Protein AF-X1SSQ9-F1 (afdb_monomer)

Radius of gyration: 21.14 Å; Cα contacts (8 Å, |Δi|>4): 489; chains: 1; bounding box: 49×41×73 Å

Secondary structure (DSSP, 8-state):
-GGGT--EEEEE---TT--HHHHHHHHHHTT-EEPTT--SSS-EEEEEEEEEEEEEE-HHHHSPTTGGG-HHHHHHHHHHHHHHHHHHHHHSTTEEEEEEEHHHHHHHHHHHHHHHTT--SS--SS----SSEEEE-SSTTTTPPPTTSEE----EEEEE-TTSS-EEEEEPTTSPPHHHHHHHHHTT---EEEEEEEESS-HHHHHHHHHHHHTT--EEEEEEEEE-HHHHHHHHHTT--EEEEEE-TT--EEEEGGGGSTTT---EEPPPP-----

Foldseek 3Di:
DLVVQDFKDKDWDPDPPDPVVVVVLVCVLQQWDFDPPADPVITMTMATANAEEEEEACLLVLDDPPQSVDPVSVVVSVVVSSVVSNVVCVVVHRHGYHYDYLVVLLVLLLVVVCVLQVHDQDADVVQAAGQEAEEEAACRCPVHDRHRHHYAYQAWFWEAEQVNPDTAIWHDPPDDTSLVSLVVVCVVVGAYEYEYAEFAPCRPVVVCLVSCVVSVHRHPAYEYAEYELNRVVVCVVSVHHYYYPYYRHNHNYYYYPQQPDPPRHHGHYDDDPPPPPD

Sequence (278 aa):
CMDKDYNYTIFRNVLKNYPLASLNENLELMGFYRLPFSNKDNPVFVVDMSKPCIINLDTESIIKEPFCQNLNIKKSVIASRKRLLKSFTTFYPGNIVLPFNINLINQAIVKKICKTNDVSTKPLIPRTLGRSMCVPFGKILHKMAVPNTITKSLHTEKIFASDMKSFNIGAFSNYMSLENQVKMVNSFDMPVILIDDYLHKGYRIKTLEPLFKKYDIKIKKIIVGALSGSGKEIATILNRDADCAHFIPNLRLWFNESELYPFVGGDALMRKKRTQEI

pLDDT: mean 92.04, std 8.74, range [44.09, 98.62]

Structure (mmCIF, N/CA/C/O backbone):
data_AF-X1SSQ9-F1
#
_entry.id   AF-X1SSQ9-F1
#
loop_
_atom_site.group_PDB
_atom_site.id
_atom_site.type_symbol
_atom_site.label_atom_id
_atom_site.label_alt_id
_atom_site.label_comp_id
_atom_site.label_asym_id
_atom_site.label_entity_id
_atom_site.label_seq_id
_atom_site.pdbx_PDB_ins_code
_atom_site.Cartn_x
_atom_site.Cartn_y
_atom_site.Cartn_z
_atom_site.occupancy
_atom_site.B_iso_or_equiv
_atom_site.auth_seq_id
_atom_site.auth_comp_id
_atom_site.auth_asym_id
_atom_site.auth_atom_id
_atom_site.pdbx_PDB_model_num
ATOM 1 N N . CYS A 1 1 ? -3.590 -7.947 -15.798 1.00 53.81 1 CYS A N 1
ATOM 2 C CA . CYS A 1 1 ? -2.501 -8.896 -16.121 1.00 53.81 1 CYS A CA 1
ATOM 3 C C . CYS A 1 1 ? -2.118 -9.721 -14.903 1.00 53.81 1 CYS A C 1
ATOM 5 O O . CYS A 1 1 ? -2.178 -10.933 -15.008 1.00 53.81 1 CYS A O 1
ATOM 7 N N . MET A 1 2 ? -1.812 -9.099 -13.758 1.00 61.00 2 MET A N 1
ATOM 8 C CA . MET A 1 2 ? -1.505 -9.848 -12.528 1.00 61.00 2 MET A CA 1
ATOM 9 C C . MET A 1 2 ? -2.697 -10.626 -11.958 1.00 61.00 2 MET A C 1
ATOM 11 O O . MET A 1 2 ? -2.507 -11.740 -11.503 1.00 61.00 2 MET A O 1
ATOM 15 N N . ASP A 1 3 ? -3.925 -10.114 -12.094 1.00 61.53 3 ASP A N 1
ATOM 16 C CA . ASP A 1 3 ? -5.137 -10.857 -11.694 1.00 61.53 3 ASP A CA 1
ATOM 17 C C . ASP A 1 3 ? -5.448 -12.078 -12.581 1.00 61.53 3 ASP A C 1
ATOM 19 O O . ASP A 1 3 ? -6.387 -12.814 -12.302 1.00 61.53 3 ASP A O 1
ATOM 23 N N . LYS A 1 4 ? -4.719 -12.255 -13.694 1.00 70.56 4 LYS A N 1
ATOM 24 C CA . LYS A 1 4 ? -4.908 -13.353 -14.657 1.00 70.56 4 LYS A CA 1
ATOM 25 C C . LYS A 1 4 ? -3.805 -14.419 -14.562 1.00 70.56 4 LYS A C 1
ATOM 27 O O . LYS A 1 4 ? -3.667 -15.207 -15.489 1.00 70.56 4 LYS A O 1
ATOM 32 N N . ASP A 1 5 ? -2.988 -14.383 -13.505 1.00 71.25 5 ASP A N 1
ATOM 33 C CA . ASP A 1 5 ? -1.878 -15.318 -13.254 1.00 71.25 5 ASP A CA 1
ATOM 34 C C . ASP A 1 5 ? -0.870 -15.444 -14.412 1.00 71.25 5 ASP A C 1
ATOM 36 O O . ASP A 1 5 ? -0.264 -16.489 -14.654 1.00 71.25 5 ASP A O 1
ATOM 40 N N . TYR A 1 6 ? -0.655 -14.351 -15.150 1.00 82.69 6 TYR A N 1
ATOM 41 C CA . TYR A 1 6 ? 0.386 -14.312 -16.171 1.00 82.69 6 TYR A CA 1
ATOM 42 C C . TYR A 1 6 ? 1.770 -14.246 -15.527 1.00 82.69 6 TYR A C 1
ATOM 44 O O . TYR A 1 6 ? 2.071 -13.319 -14.778 1.00 82.69 6 TYR A O 1
ATOM 52 N N . ASN A 1 7 ? 2.633 -15.196 -15.886 1.00 88.00 7 ASN A N 1
ATOM 53 C CA . ASN A 1 7 ? 3.984 -15.303 -15.333 1.00 88.00 7 ASN A CA 1
ATOM 54 C C . ASN A 1 7 ? 5.032 -14.491 -16.096 1.00 88.00 7 ASN A C 1
ATOM 56 O O . ASN A 1 7 ? 6.077 -14.191 -15.539 1.00 88.00 7 ASN A O 1
ATOM 60 N N . TYR A 1 8 ? 4.770 -14.113 -17.346 1.00 91.81 8 TYR A N 1
ATOM 61 C CA . TYR A 1 8 ? 5.715 -13.360 -18.171 1.00 91.81 8 TYR A CA 1
ATOM 62 C C . TYR A 1 8 ? 4.988 -12.307 -19.002 1.00 91.81 8 TYR A C 1
ATOM 64 O O . TYR A 1 8 ? 3.844 -12.508 -19.409 1.00 91.81 8 TYR A O 1
ATOM 72 N N . THR A 1 9 ? 5.662 -11.188 -19.266 1.00 93.19 9 THR A N 1
ATOM 73 C CA . THR A 1 9 ? 5.211 -10.183 -20.236 1.00 93.19 9 THR A CA 1
ATOM 74 C C . THR A 1 9 ? 6.294 -9.934 -21.265 1.00 93.19 9 THR A C 1
ATOM 76 O O . THR A 1 9 ? 7.465 -9.786 -20.921 1.00 93.19 9 THR A O 1
ATOM 79 N N . ILE A 1 10 ? 5.867 -9.832 -22.521 1.00 93.25 10 ILE A N 1
ATOM 80 C CA . ILE A 1 10 ? 6.680 -9.376 -23.642 1.00 93.25 10 ILE A CA 1
ATOM 81 C C . ILE A 1 10 ? 6.137 -8.016 -24.074 1.00 93.25 10 ILE A C 1
ATOM 83 O O . ILE A 1 10 ? 4.934 -7.857 -24.278 1.00 93.25 10 ILE A O 1
ATOM 87 N N . PHE A 1 11 ? 7.020 -7.035 -24.215 1.00 94.00 11 PHE A N 1
ATOM 88 C CA . PHE A 1 11 ? 6.687 -5.696 -24.672 1.00 94.00 11 PHE A CA 1
ATOM 89 C C . PHE A 1 11 ? 7.490 -5.346 -25.925 1.00 94.00 11 PHE A C 1
ATOM 91 O O . PHE A 1 11 ? 8.706 -5.522 -25.977 1.00 94.00 11 PHE A O 1
ATOM 98 N N . ARG A 1 12 ? 6.804 -4.801 -26.929 1.00 91.38 12 ARG A N 1
ATOM 99 C CA . ARG A 1 12 ? 7.413 -4.212 -28.120 1.00 91.38 12 ARG A CA 1
ATOM 100 C C . ARG A 1 12 ? 6.673 -2.929 -28.455 1.00 91.38 12 ARG A C 1
ATOM 102 O O . ARG A 1 12 ? 5.446 -2.937 -28.538 1.00 91.38 12 ARG A O 1
ATOM 109 N N . ASN A 1 13 ? 7.407 -1.843 -28.683 1.00 90.19 13 ASN A N 1
ATOM 110 C CA . ASN A 1 13 ? 6.775 -0.604 -29.103 1.00 90.19 13 ASN A CA 1
ATOM 111 C C . ASN A 1 13 ? 6.309 -0.705 -30.567 1.00 90.19 13 ASN A C 1
ATOM 113 O O . ASN A 1 13 ? 7.085 -1.045 -31.464 1.00 90.19 13 ASN A O 1
ATOM 117 N N . VAL A 1 14 ? 5.039 -0.376 -30.797 1.00 89.38 14 VAL A N 1
ATOM 118 C CA . VAL A 1 14 ? 4.410 -0.301 -32.129 1.00 89.38 14 VAL A CA 1
ATOM 119 C C . VAL A 1 14 ? 4.045 1.135 -32.520 1.00 89.38 14 VAL A C 1
ATOM 121 O O . VAL A 1 14 ? 3.611 1.379 -33.644 1.00 89.38 14 VAL A O 1
ATOM 124 N N . LEU A 1 15 ? 4.223 2.096 -31.607 1.00 86.50 15 LEU A N 1
ATOM 125 C CA . LEU A 1 15 ? 3.900 3.500 -31.831 1.00 86.50 15 LEU A CA 1
ATOM 126 C C . LEU A 1 15 ? 5.009 4.188 -32.633 1.00 86.50 15 LEU A C 1
ATOM 128 O O . LEU A 1 15 ? 6.185 4.141 -32.259 1.00 86.50 15 LEU A O 1
ATOM 132 N N . LYS A 1 16 ? 4.617 4.872 -33.713 1.00 80.44 16 LYS A N 1
ATOM 133 C CA . LYS A 1 16 ? 5.501 5.742 -34.501 1.00 80.44 16 LYS A CA 1
ATOM 134 C C . LYS A 1 16 ? 5.773 7.039 -33.725 1.00 80.44 16 LYS A C 1
ATOM 136 O O . LYS A 1 16 ? 4.867 7.564 -33.087 1.00 80.44 16 LYS A O 1
ATOM 141 N N . ASN A 1 17 ? 7.000 7.562 -33.802 1.00 78.56 17 ASN A N 1
ATOM 142 C CA . ASN A 1 17 ? 7.424 8.831 -33.180 1.00 78.56 17 ASN A CA 1
ATOM 143 C C . ASN A 1 17 ? 7.267 8.905 -31.644 1.00 78.56 17 ASN A C 1
ATOM 145 O O . ASN A 1 17 ? 7.027 9.976 -31.091 1.00 78.56 17 ASN A O 1
ATOM 149 N N . TYR A 1 18 ? 7.410 7.780 -30.937 1.00 80.44 18 TYR A N 1
ATOM 150 C CA . TYR A 1 18 ? 7.393 7.750 -29.470 1.00 80.44 18 TYR A CA 1
ATOM 151 C C . TYR A 1 18 ? 8.806 7.957 -28.888 1.00 80.44 18 TYR A C 1
ATOM 153 O O . TYR A 1 18 ? 9.764 7.434 -29.462 1.00 80.44 18 TYR A O 1
ATOM 161 N N . PRO A 1 19 ? 8.983 8.663 -27.751 1.00 81.00 19 PRO A N 1
ATOM 162 C CA . PRO A 1 19 ? 10.296 8.870 -27.135 1.00 81.00 19 PRO A CA 1
ATOM 163 C C . PRO A 1 19 ? 10.859 7.567 -26.538 1.00 81.00 19 PRO A C 1
ATOM 165 O O . PRO A 1 19 ? 10.710 7.277 -25.349 1.00 81.00 19 PRO A O 1
ATOM 168 N N . LEU A 1 20 ? 11.543 6.785 -27.375 1.00 83.69 20 LEU A N 1
ATOM 169 C CA . LEU A 1 20 ? 12.071 5.460 -27.036 1.00 83.69 20 LEU A CA 1
ATOM 170 C C . LEU A 1 20 ? 13.071 5.478 -25.873 1.00 83.69 20 LEU A C 1
ATOM 172 O O . LEU A 1 20 ? 13.086 4.544 -25.082 1.00 83.69 20 LEU A O 1
ATOM 176 N N . ALA A 1 21 ? 13.876 6.534 -25.722 1.00 86.25 21 ALA A N 1
ATOM 177 C CA . ALA A 1 21 ? 14.870 6.608 -24.648 1.00 86.25 21 ALA A CA 1
ATOM 178 C C . ALA A 1 21 ? 14.223 6.583 -23.249 1.00 86.25 21 ALA A C 1
ATOM 180 O O . ALA A 1 21 ? 14.595 5.767 -22.409 1.00 86.25 21 ALA A O 1
ATOM 181 N N . SER A 1 22 ? 13.208 7.427 -23.031 1.00 88.62 22 SER A N 1
ATOM 182 C CA . SER A 1 22 ? 12.433 7.474 -21.781 1.00 88.62 22 SER A CA 1
ATOM 183 C C . SER A 1 22 ? 11.671 6.169 -21.542 1.00 88.62 22 SER A C 1
ATOM 185 O O . SER A 1 22 ? 11.634 5.656 -20.425 1.00 88.62 22 SER A O 1
ATOM 187 N N . LEU A 1 23 ? 11.082 5.598 -22.596 1.00 91.75 23 LEU A N 1
ATOM 188 C CA . LEU A 1 23 ? 10.367 4.328 -22.505 1.00 91.75 23 LEU A CA 1
ATOM 189 C C . LEU A 1 23 ? 11.286 3.194 -22.050 1.00 91.75 23 LEU A C 1
ATOM 191 O O . LEU A 1 23 ? 10.969 2.490 -21.096 1.00 91.75 23 LEU A O 1
ATOM 195 N N . ASN A 1 24 ? 12.428 3.051 -22.721 1.00 92.19 24 ASN A N 1
ATOM 196 C CA . ASN A 1 24 ? 13.404 2.005 -22.450 1.00 92.19 24 ASN A CA 1
ATOM 197 C C . ASN A 1 24 ? 13.957 2.135 -21.029 1.00 92.19 24 ASN A C 1
ATOM 199 O O . ASN A 1 24 ? 14.023 1.138 -20.317 1.00 92.19 24 ASN A O 1
ATOM 203 N N . GLU A 1 25 ? 14.285 3.357 -20.593 1.00 93.94 25 GLU A N 1
ATOM 204 C CA . GLU A 1 25 ? 14.722 3.611 -19.217 1.00 93.94 25 GLU A CA 1
ATOM 205 C C . GLU A 1 25 ? 13.653 3.162 -18.209 1.00 93.94 25 GLU A C 1
ATOM 207 O O . GLU A 1 25 ? 13.963 2.432 -17.273 1.00 93.94 25 GLU A O 1
ATOM 212 N N . ASN A 1 26 ? 12.386 3.542 -18.406 1.00 94.56 26 ASN A N 1
ATOM 213 C CA . ASN A 1 26 ? 11.309 3.164 -17.488 1.00 94.56 26 ASN A CA 1
ATOM 214 C C . ASN A 1 26 ? 11.069 1.649 -17.453 1.00 94.56 26 ASN A C 1
ATOM 216 O O . ASN A 1 26 ? 10.895 1.092 -16.372 1.00 94.56 26 ASN A O 1
ATOM 220 N N . LEU A 1 27 ? 11.096 0.977 -18.606 1.00 95.69 27 LEU A N 1
ATOM 221 C CA . LEU A 1 27 ? 10.980 -0.482 -18.681 1.00 95.69 27 LEU A CA 1
ATOM 222 C C . LEU A 1 27 ? 12.118 -1.160 -17.912 1.00 95.69 27 LEU A C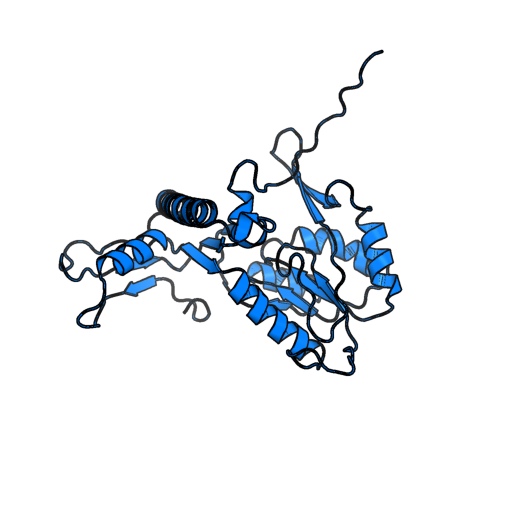 1
ATOM 224 O O . LEU A 1 27 ? 11.868 -2.038 -17.087 1.00 95.69 27 LEU A O 1
ATOM 228 N N . GLU A 1 28 ? 13.355 -0.709 -18.114 1.00 95.56 28 GLU A N 1
ATOM 229 C CA . GLU A 1 28 ? 14.515 -1.227 -17.388 1.00 95.56 28 GLU A CA 1
ATOM 230 C C . GLU A 1 28 ? 14.410 -0.976 -15.879 1.00 95.56 28 GLU A C 1
ATOM 232 O O . GLU A 1 28 ? 14.726 -1.870 -15.099 1.00 95.56 28 GLU A O 1
ATOM 237 N N . LEU A 1 29 ? 13.916 0.193 -15.450 1.00 96.75 29 LEU A N 1
ATOM 238 C CA . LEU A 1 29 ? 13.654 0.507 -14.036 1.00 96.75 29 LEU A CA 1
ATOM 239 C C . LEU A 1 29 ? 12.505 -0.319 -13.431 1.00 96.75 29 LEU A C 1
ATOM 241 O O . LEU A 1 29 ? 12.439 -0.468 -12.212 1.00 96.75 29 LEU A O 1
ATOM 245 N N . MET A 1 30 ? 11.620 -0.868 -14.264 1.00 96.44 30 MET A N 1
ATOM 246 C CA . MET A 1 30 ? 10.565 -1.807 -13.871 1.00 96.44 30 MET A CA 1
ATOM 247 C C . MET A 1 30 ? 11.016 -3.274 -13.944 1.00 96.44 30 MET A C 1
ATOM 249 O O . MET A 1 30 ? 10.211 -4.172 -13.714 1.00 96.44 30 MET A O 1
ATOM 253 N N . GLY A 1 31 ? 12.290 -3.540 -14.245 1.00 96.19 31 GLY A N 1
ATOM 254 C CA . GLY A 1 31 ? 12.865 -4.888 -14.259 1.00 96.19 31 GLY A CA 1
ATOM 255 C C . GLY A 1 31 ? 12.758 -5.616 -15.595 1.00 96.19 31 GLY A C 1
ATOM 256 O O . GLY A 1 31 ? 13.183 -6.769 -15.690 1.00 96.19 31 GLY A O 1
ATOM 257 N N . PHE A 1 32 ? 12.245 -4.960 -16.640 1.00 96.62 32 PHE A N 1
ATOM 258 C CA . PHE A 1 32 ? 12.318 -5.517 -17.984 1.00 96.62 32 PHE A CA 1
ATOM 259 C C . PHE A 1 32 ? 13.766 -5.553 -18.462 1.00 96.62 32 PHE A C 1
ATOM 261 O O . 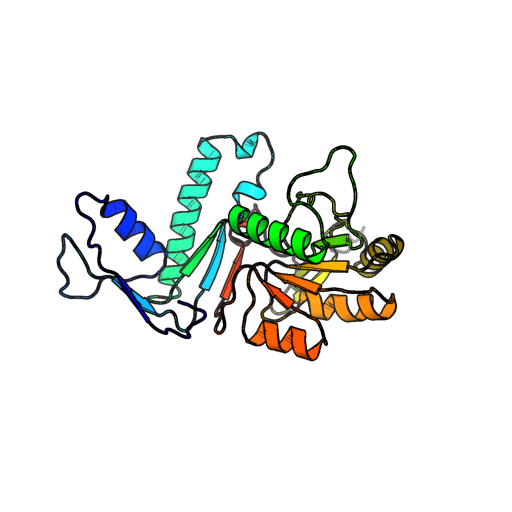PHE A 1 32 ? 14.529 -4.603 -18.285 1.00 96.62 32 PHE A O 1
ATOM 268 N N . TYR A 1 33 ? 14.123 -6.630 -19.148 1.00 94.25 33 TYR A N 1
ATOM 269 C CA . TYR A 1 33 ? 15.397 -6.748 -19.839 1.00 94.25 33 TYR A CA 1
ATOM 270 C C . TYR A 1 33 ? 15.170 -6.864 -21.342 1.00 94.25 33 TYR A C 1
ATOM 272 O O . TYR A 1 33 ? 14.126 -7.327 -21.810 1.00 94.25 33 TYR A O 1
ATOM 280 N N . ARG A 1 34 ? 16.156 -6.407 -22.114 1.00 93.69 34 ARG A N 1
ATOM 281 C CA . ARG A 1 34 ? 16.121 -6.492 -23.574 1.00 93.69 34 ARG A CA 1
ATOM 282 C C . ARG A 1 34 ? 16.377 -7.933 -23.993 1.00 93.69 34 ARG A C 1
ATOM 284 O O . ARG A 1 34 ? 17.353 -8.538 -23.553 1.00 93.69 34 ARG A O 1
ATOM 291 N N . LEU A 1 35 ? 15.526 -8.459 -24.864 1.00 91.75 35 LEU A N 1
ATOM 292 C CA . LEU A 1 35 ? 15.727 -9.773 -25.455 1.00 91.75 35 LEU A CA 1
ATOM 293 C C . LEU A 1 35 ? 17.001 -9.741 -26.323 1.00 91.75 35 LEU A C 1
ATOM 295 O O . LEU A 1 35 ? 17.133 -8.830 -27.158 1.00 91.75 35 LEU A O 1
ATOM 299 N N . PRO A 1 36 ? 17.929 -10.704 -26.159 1.00 85.75 36 PRO A N 1
ATOM 300 C CA . PRO A 1 36 ? 19.077 -10.837 -27.047 1.00 85.75 36 PRO A CA 1
ATOM 301 C C . PRO A 1 36 ? 18.629 -10.928 -28.510 1.00 85.75 36 PRO A C 1
ATOM 303 O O . PRO A 1 36 ? 17.576 -11.487 -28.802 1.00 85.75 36 PRO A O 1
ATOM 306 N N . PHE A 1 37 ? 19.421 -10.377 -29.432 1.00 83.56 37 PHE A N 1
ATOM 307 C CA . PHE A 1 37 ? 19.140 -10.386 -30.880 1.00 83.56 37 PHE A CA 1
ATOM 308 C C . PHE A 1 37 ? 17.883 -9.612 -31.327 1.00 83.56 37 PHE A C 1
ATOM 310 O O . PHE A 1 37 ? 17.446 -9.749 -32.469 1.00 83.56 37 PHE A O 1
ATOM 317 N N . SER A 1 38 ? 17.309 -8.761 -30.469 1.00 83.50 38 SER A N 1
ATOM 318 C CA . SER A 1 38 ? 16.253 -7.828 -30.880 1.00 83.50 38 SER A CA 1
ATOM 319 C C . SER A 1 38 ? 16.809 -6.600 -31.622 1.00 83.50 38 SER A C 1
ATOM 321 O O . SER A 1 38 ? 17.995 -6.274 -31.533 1.00 83.50 38 SER A O 1
ATOM 323 N N . ASN A 1 39 ? 15.949 -5.918 -32.388 1.00 82.56 39 ASN A N 1
ATOM 324 C CA . ASN A 1 39 ? 16.31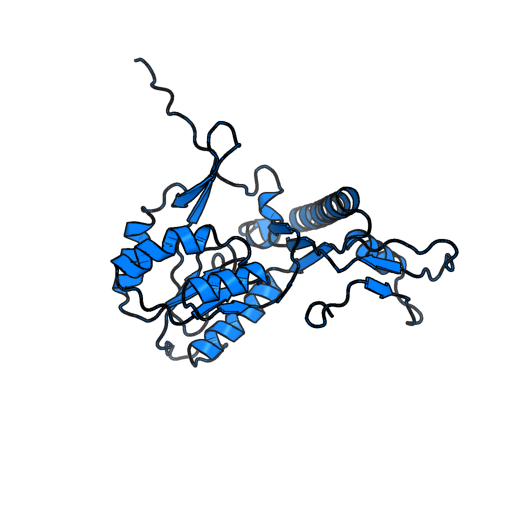4 -4.705 -33.126 1.00 82.56 39 ASN A CA 1
ATOM 325 C C . ASN A 1 39 ? 16.844 -3.627 -32.156 1.00 82.56 39 ASN A C 1
ATOM 327 O O . ASN A 1 39 ? 16.168 -3.293 -31.186 1.00 82.56 39 ASN A O 1
ATOM 331 N N . LYS A 1 40 ? 18.029 -3.062 -32.427 1.00 79.38 40 LYS A N 1
ATOM 332 C CA . LYS A 1 40 ? 18.664 -2.043 -31.570 1.00 79.38 40 LYS A CA 1
ATOM 333 C C . LYS A 1 40 ? 17.819 -0.772 -31.417 1.00 79.38 40 LYS A C 1
ATOM 335 O O . LYS A 1 40 ? 17.770 -0.217 -30.321 1.00 79.38 40 LYS A O 1
ATOM 340 N N . ASP A 1 41 ? 17.132 -0.364 -32.480 1.00 81.38 41 ASP A N 1
ATOM 341 C CA . ASP A 1 41 ? 16.321 0.857 -32.540 1.00 81.38 41 ASP A CA 1
ATOM 342 C C . ASP A 1 41 ? 14.870 0.625 -32.099 1.00 81.38 41 ASP A C 1
ATOM 344 O O . ASP A 1 41 ? 14.146 1.570 -31.808 1.00 81.38 41 ASP A O 1
ATOM 348 N N . ASN A 1 42 ? 14.424 -0.631 -32.018 1.00 86.00 42 ASN A N 1
ATOM 349 C CA . ASN A 1 42 ? 13.120 -0.994 -31.462 1.00 86.00 42 ASN A CA 1
ATOM 350 C C . ASN A 1 42 ? 13.207 -2.348 -30.735 1.00 86.00 42 ASN A C 1
ATOM 352 O O . ASN A 1 42 ? 12.745 -3.367 -31.271 1.00 86.00 42 ASN A O 1
ATOM 356 N N . PRO A 1 43 ? 13.848 -2.379 -29.553 1.00 89.69 43 PRO A N 1
ATOM 357 C CA . PRO A 1 43 ? 14.106 -3.620 -28.843 1.00 89.69 43 PRO A CA 1
ATOM 358 C C . PRO A 1 43 ? 12.818 -4.242 -28.311 1.00 89.69 43 PRO A C 1
ATOM 360 O O . PRO A 1 43 ? 11.830 -3.567 -28.012 1.00 89.69 43 PRO A O 1
ATOM 363 N N . VAL A 1 44 ? 12.854 -5.563 -28.174 1.00 93.62 44 VAL A N 1
ATOM 364 C CA . VAL A 1 44 ? 11.807 -6.326 -27.494 1.00 93.62 44 VAL A CA 1
ATOM 365 C C . VAL A 1 44 ? 12.229 -6.490 -26.043 1.00 93.62 44 VAL A C 1
ATOM 367 O O . VAL A 1 44 ? 13.364 -6.874 -25.765 1.00 93.62 44 VAL A O 1
ATOM 370 N N . PHE A 1 45 ? 11.318 -6.202 -25.126 1.00 95.25 45 PHE A N 1
ATOM 371 C CA . PHE A 1 45 ? 11.535 -6.310 -23.693 1.00 95.25 45 PHE A CA 1
ATOM 372 C C . PHE A 1 45 ? 10.764 -7.489 -23.121 1.00 95.25 45 PHE A C 1
ATOM 374 O O . PHE A 1 45 ? 9.642 -7.765 -23.543 1.00 95.25 45 PHE A O 1
ATOM 381 N N . VAL A 1 46 ? 11.351 -8.159 -22.136 1.00 95.75 46 VAL A N 1
ATOM 382 C CA . VAL A 1 46 ? 10.728 -9.277 -21.423 1.00 95.75 46 VAL A CA 1
ATOM 383 C C . VAL A 1 46 ? 10.891 -9.084 -19.922 1.00 95.75 46 VAL A C 1
ATOM 385 O O . VAL A 1 46 ? 11.879 -8.506 -19.469 1.00 95.75 46 VAL A O 1
ATOM 388 N N . VAL A 1 47 ? 9.914 -9.552 -19.149 1.00 96.25 47 VAL A N 1
ATOM 389 C CA . VAL A 1 47 ? 9.973 -9.563 -17.685 1.00 96.25 47 VAL A CA 1
ATOM 390 C C . VAL A 1 47 ? 9.199 -10.745 -17.106 1.00 96.25 47 VAL A C 1
ATOM 392 O O . VAL A 1 47 ? 8.159 -11.139 -17.639 1.00 96.25 47 VAL A O 1
ATOM 395 N N . ASP A 1 48 ? 9.707 -11.286 -16.004 1.00 94.88 48 ASP A N 1
ATOM 396 C CA . ASP A 1 48 ? 9.047 -12.265 -15.146 1.00 94.88 48 ASP A CA 1
ATOM 397 C C . ASP A 1 48 ? 8.100 -11.549 -14.169 1.00 94.88 48 ASP A C 1
ATOM 399 O O . ASP A 1 48 ? 8.507 -10.699 -13.374 1.00 94.88 48 ASP A O 1
ATOM 403 N N . MET A 1 49 ? 6.818 -11.888 -14.238 1.00 93.19 49 MET A N 1
ATOM 404 C CA . MET A 1 49 ? 5.748 -11.378 -13.381 1.00 93.19 49 MET A CA 1
ATOM 405 C C . MET A 1 49 ? 5.268 -12.390 -12.337 1.00 93.19 49 MET A C 1
ATOM 407 O O . MET A 1 49 ? 4.317 -12.098 -11.617 1.00 93.19 49 MET A O 1
ATOM 411 N N . SER A 1 50 ? 5.898 -13.561 -12.233 1.00 91.69 50 SER A N 1
ATOM 412 C CA . SER A 1 50 ? 5.482 -14.618 -11.303 1.00 91.69 50 SER A CA 1
ATOM 413 C C . SER A 1 50 ? 5.625 -14.200 -9.838 1.00 91.69 50 SER A C 1
ATOM 415 O O . SER A 1 50 ? 4.843 -14.635 -8.994 1.00 91.69 50 SER A O 1
ATOM 417 N N . LYS A 1 51 ? 6.620 -13.357 -9.526 1.00 90.88 51 LYS A N 1
ATOM 418 C CA . LYS A 1 51 ? 6.971 -12.922 -8.164 1.00 90.88 51 LYS A CA 1
ATOM 419 C C . LYS A 1 51 ? 7.271 -11.415 -8.104 1.00 90.88 51 LYS A C 1
ATOM 421 O O . LYS A 1 51 ? 8.421 -11.027 -7.885 1.00 90.88 51 LYS A O 1
ATOM 426 N N . PRO A 1 52 ? 6.259 -10.551 -8.294 1.00 92.88 52 PRO A N 1
ATOM 427 C CA . PRO A 1 52 ? 6.435 -9.103 -8.366 1.00 92.88 52 PRO A CA 1
ATOM 428 C C . PRO A 1 52 ? 6.959 -8.494 -7.063 1.00 92.88 52 PRO A C 1
ATOM 430 O O . PRO A 1 52 ? 6.596 -8.919 -5.960 1.00 92.88 52 PRO A O 1
ATOM 433 N N . CYS A 1 53 ? 7.766 -7.443 -7.204 1.00 94.19 53 CYS A N 1
ATOM 434 C CA . CYS A 1 53 ? 8.128 -6.523 -6.129 1.00 94.19 53 CYS A CA 1
ATOM 435 C C . CYS A 1 53 ? 7.319 -5.229 -6.272 1.00 94.19 53 CYS A C 1
ATOM 437 O O . CYS A 1 53 ? 7.261 -4.661 -7.361 1.00 94.19 53 CYS A O 1
ATOM 439 N N . ILE A 1 54 ? 6.713 -4.741 -5.193 1.00 94.00 54 ILE A N 1
ATOM 440 C CA . ILE A 1 54 ? 6.007 -3.454 -5.178 1.00 94.00 54 ILE A CA 1
ATOM 441 C C . ILE A 1 54 ? 6.862 -2.405 -4.473 1.00 94.00 54 ILE A C 1
ATOM 443 O O . ILE A 1 54 ? 7.422 -2.669 -3.408 1.00 94.00 54 ILE A O 1
ATOM 447 N N . ILE A 1 55 ? 6.860 -1.185 -5.003 1.00 95.25 55 ILE A N 1
ATOM 448 C CA . ILE A 1 55 ? 7.327 -0.008 -4.276 1.00 95.25 55 ILE A CA 1
ATOM 449 C C . ILE A 1 55 ? 6.302 1.123 -4.350 1.00 95.25 55 ILE A C 1
ATOM 451 O O . ILE A 1 55 ? 5.958 1.604 -5.427 1.00 95.25 55 ILE A O 1
ATOM 455 N N . ASN A 1 56 ? 5.824 1.574 -3.195 1.00 94.31 56 ASN A N 1
ATOM 456 C CA . ASN A 1 56 ? 4.989 2.762 -3.092 1.00 94.31 56 ASN A CA 1
ATOM 457 C C . ASN A 1 56 ? 5.880 4.006 -3.101 1.00 94.31 56 ASN A C 1
ATOM 459 O O . ASN A 1 56 ? 6.682 4.214 -2.196 1.00 94.31 56 ASN A O 1
ATOM 463 N N . LEU A 1 57 ? 5.729 4.840 -4.120 1.00 94.81 57 LEU A N 1
ATOM 464 C CA . LEU A 1 57 ? 6.437 6.101 -4.287 1.00 94.81 57 LEU A CA 1
ATOM 465 C C . LEU A 1 57 ? 5.749 7.186 -3.449 1.00 94.81 57 LEU A C 1
ATOM 467 O O . LEU A 1 57 ? 4.845 7.874 -3.931 1.00 94.81 57 LEU A O 1
ATOM 471 N N . ASP A 1 58 ? 6.137 7.291 -2.179 1.00 93.12 58 ASP A N 1
ATOM 472 C CA . ASP A 1 58 ? 5.474 8.111 -1.160 1.00 93.12 58 ASP A CA 1
ATOM 473 C C . ASP A 1 58 ? 6.333 9.262 -0.612 1.00 93.12 58 ASP A C 1
ATOM 475 O O . ASP A 1 58 ? 5.819 10.091 0.140 1.00 93.12 58 ASP A O 1
ATOM 479 N N . THR A 1 59 ? 7.604 9.386 -1.009 1.00 92.50 59 THR A N 1
ATOM 480 C CA . THR A 1 59 ? 8.539 10.361 -0.409 1.00 92.50 59 THR A CA 1
ATOM 481 C C . THR A 1 59 ? 8.031 11.797 -0.491 1.00 92.50 59 THR A C 1
ATOM 483 O O . THR A 1 59 ? 8.107 12.547 0.481 1.00 92.50 59 THR A O 1
ATOM 486 N N . GLU A 1 60 ? 7.447 12.178 -1.628 1.00 89.25 60 GLU A N 1
ATOM 487 C CA . GLU A 1 60 ? 6.902 13.526 -1.834 1.00 89.25 60 GLU A CA 1
ATOM 488 C C . GLU A 1 60 ? 5.761 13.855 -0.861 1.00 89.25 60 GLU A C 1
ATOM 490 O O . GLU A 1 60 ? 5.602 15.014 -0.494 1.00 89.25 60 GLU A O 1
ATOM 495 N N . SER A 1 61 ? 5.005 12.851 -0.399 1.00 86.56 61 SER A N 1
ATOM 496 C CA . SER A 1 61 ? 3.890 13.042 0.542 1.00 86.56 61 SER A CA 1
ATOM 497 C C . SER A 1 61 ? 4.337 13.277 1.991 1.00 86.56 61 SER A C 1
ATOM 499 O O . SER A 1 61 ? 3.560 13.749 2.824 1.00 86.56 61 SER A O 1
ATOM 501 N N . ILE A 1 62 ? 5.594 12.957 2.307 1.00 87.94 62 ILE A N 1
ATOM 502 C CA . ILE A 1 62 ? 6.154 13.080 3.659 1.00 87.94 62 ILE A CA 1
ATOM 503 C C . ILE A 1 62 ? 6.870 14.416 3.841 1.00 87.94 62 ILE A C 1
ATOM 505 O O . ILE A 1 62 ? 6.849 14.985 4.939 1.00 87.94 62 ILE A O 1
ATOM 509 N N . ILE A 1 63 ? 7.471 14.935 2.769 1.00 89.75 63 ILE A N 1
ATOM 510 C CA . ILE A 1 63 ? 8.120 16.244 2.759 1.00 89.75 63 ILE A CA 1
ATOM 511 C C . ILE A 1 63 ? 7.056 17.314 3.046 1.00 89.75 63 ILE A C 1
ATOM 513 O O . ILE A 1 63 ? 6.024 17.379 2.386 1.00 89.75 63 ILE A O 1
ATOM 517 N N . LYS A 1 64 ? 7.288 18.136 4.073 1.00 89.25 64 LYS A N 1
ATOM 518 C CA . LYS A 1 64 ? 6.333 19.162 4.517 1.00 89.25 64 LYS A CA 1
ATOM 519 C C . LYS A 1 64 ? 6.416 20.418 3.650 1.00 89.25 64 LYS A C 1
ATOM 521 O O . LYS A 1 64 ? 7.470 20.725 3.096 1.00 89.25 64 LYS A O 1
ATOM 526 N N . GLU A 1 65 ? 5.335 21.187 3.615 1.00 89.31 65 GLU A N 1
ATOM 527 C CA . GLU A 1 65 ? 5.355 22.544 3.064 1.00 89.31 65 GLU A CA 1
ATOM 528 C C . GLU A 1 65 ? 6.306 23.456 3.868 1.00 89.31 65 GLU A C 1
ATOM 530 O O . GLU A 1 65 ? 6.400 23.295 5.091 1.00 89.31 65 GLU A O 1
ATOM 535 N N . PRO A 1 66 ? 7.027 24.394 3.216 1.00 92.19 66 PRO A N 1
ATOM 536 C CA . PRO A 1 66 ? 7.028 24.680 1.771 1.00 92.19 66 PRO A CA 1
ATOM 537 C C . PRO A 1 66 ? 7.985 23.789 0.945 1.00 92.19 66 PRO A C 1
ATOM 539 O O . PRO A 1 66 ? 8.116 23.936 -0.271 1.00 92.19 66 PRO A O 1
ATOM 542 N N . PHE A 1 67 ? 8.712 22.869 1.587 1.00 92.12 67 PHE A N 1
ATOM 543 C CA . PHE A 1 67 ? 9.790 22.101 0.956 1.00 92.12 67 PHE A CA 1
ATOM 544 C C . PHE A 1 67 ? 9.305 21.146 -0.136 1.00 92.12 67 PHE A C 1
ATOM 546 O O . PHE A 1 67 ? 10.018 20.937 -1.117 1.00 92.12 67 PHE A O 1
ATOM 553 N N . CYS A 1 68 ? 8.094 20.598 -0.025 1.00 88.00 68 CYS A N 1
ATOM 554 C CA . CYS A 1 68 ? 7.540 19.729 -1.065 1.00 88.00 68 CYS A CA 1
ATOM 555 C C . CYS A 1 68 ? 7.268 20.467 -2.382 1.00 88.00 68 CYS A C 1
ATOM 557 O O . CYS A 1 68 ? 7.194 19.822 -3.426 1.00 88.00 68 CYS A O 1
ATOM 559 N N . GLN A 1 69 ? 7.178 21.801 -2.375 1.00 90.44 69 GLN A N 1
ATOM 560 C CA . GLN A 1 69 ? 7.045 22.612 -3.589 1.00 90.44 69 GLN A CA 1
ATOM 561 C C . GLN A 1 69 ? 8.395 23.003 -4.203 1.00 90.44 69 GLN A C 1
ATOM 563 O O . GLN A 1 69 ? 8.451 23.356 -5.383 1.00 90.44 69 GLN A O 1
ATOM 568 N N . ASN A 1 70 ? 9.494 22.883 -3.454 1.00 95.81 70 ASN A N 1
ATOM 569 C CA . ASN A 1 70 ? 10.820 23.263 -3.921 1.00 95.81 70 ASN A CA 1
ATOM 570 C C . ASN A 1 70 ? 11.284 22.375 -5.093 1.00 95.81 70 ASN A C 1
ATOM 572 O O . ASN A 1 70 ? 11.396 21.152 -4.978 1.00 95.81 70 ASN A O 1
ATOM 576 N N . LEU A 1 71 ? 11.609 23.004 -6.227 1.00 95.44 71 LEU A N 1
ATOM 577 C CA . LEU A 1 71 ? 12.002 22.301 -7.452 1.00 95.44 71 LEU A CA 1
ATOM 578 C C . LEU A 1 71 ? 13.299 21.494 -7.301 1.00 95.44 71 LEU A C 1
ATOM 580 O O . LEU A 1 71 ? 13.411 20.422 -7.894 1.00 95.44 71 LEU A O 1
ATOM 584 N N . ASN A 1 72 ? 14.262 21.966 -6.507 1.00 96.12 72 ASN A N 1
ATOM 585 C CA . ASN A 1 72 ? 15.513 21.241 -6.271 1.00 96.12 72 ASN A CA 1
ATOM 586 C C . ASN A 1 72 ? 15.258 19.978 -5.446 1.00 96.12 72 ASN A C 1
ATOM 588 O O . ASN A 1 72 ? 15.802 18.922 -5.757 1.00 96.12 72 ASN A O 1
ATOM 592 N N . ILE A 1 73 ? 14.365 20.057 -4.457 1.00 94.56 73 ILE A N 1
ATOM 593 C CA . ILE A 1 73 ? 13.956 18.895 -3.663 1.00 94.56 73 ILE A CA 1
ATOM 594 C C . ILE A 1 73 ? 13.223 17.879 -4.546 1.00 94.56 73 ILE A C 1
ATOM 596 O O . ILE A 1 73 ? 13.600 16.709 -4.553 1.00 94.56 73 ILE A O 1
ATOM 600 N N . LYS A 1 74 ? 12.258 18.311 -5.371 1.00 94.38 74 LYS A N 1
ATOM 601 C CA . LYS A 1 74 ? 11.571 17.420 -6.328 1.00 94.38 74 LYS A CA 1
ATOM 602 C C . LYS A 1 74 ? 12.547 16.726 -7.281 1.00 94.38 74 LYS A C 1
ATOM 604 O O . LYS A 1 74 ? 12.457 15.516 -7.479 1.00 94.38 74 LYS A O 1
ATOM 609 N N . LYS A 1 75 ? 13.514 17.466 -7.838 1.00 96.06 75 LYS A N 1
ATOM 610 C CA . LYS A 1 75 ? 14.568 16.898 -8.698 1.00 96.06 75 LYS A CA 1
ATOM 611 C C . LYS A 1 75 ? 15.397 15.847 -7.956 1.00 96.06 75 LYS A C 1
ATOM 613 O O . LYS A 1 75 ? 15.619 14.765 -8.499 1.00 96.06 75 LYS A O 1
ATOM 618 N N . SER A 1 76 ? 15.797 16.127 -6.715 1.00 95.12 76 SER A N 1
ATOM 619 C CA . SER A 1 76 ? 16.530 15.176 -5.872 1.00 95.12 76 SER A CA 1
ATOM 620 C C . SER A 1 76 ? 15.721 13.913 -5.579 1.00 95.12 76 SER A C 1
ATOM 622 O O . SER A 1 76 ? 16.274 12.817 -5.648 1.00 95.12 76 SER A O 1
ATOM 624 N N . VAL A 1 77 ? 14.416 14.036 -5.313 1.00 94.81 77 VAL A N 1
ATOM 625 C CA . VAL A 1 77 ? 13.522 12.886 -5.106 1.00 94.81 77 VAL A CA 1
ATOM 626 C C . VAL A 1 77 ? 13.433 12.035 -6.373 1.00 94.81 77 VAL A C 1
ATOM 628 O O . VAL A 1 77 ? 13.668 10.834 -6.308 1.00 94.81 77 VAL A O 1
ATOM 631 N N . ILE A 1 78 ? 13.198 12.640 -7.542 1.00 94.94 78 ILE A N 1
ATOM 632 C CA . ILE A 1 78 ? 13.122 11.913 -8.823 1.00 94.94 78 ILE A CA 1
ATOM 633 C C . ILE A 1 78 ? 14.441 11.187 -9.132 1.00 94.94 78 ILE A C 1
ATOM 635 O O . ILE A 1 78 ? 14.431 10.018 -9.524 1.00 94.94 78 ILE A O 1
ATOM 639 N N . ALA A 1 79 ? 15.584 11.848 -8.933 1.00 96.25 79 ALA A N 1
ATOM 640 C CA . ALA A 1 79 ? 16.892 11.237 -9.159 1.00 96.25 79 ALA A CA 1
ATOM 641 C C . ALA A 1 79 ? 17.149 10.063 -8.198 1.00 96.25 79 ALA A C 1
ATOM 643 O O . ALA A 1 79 ? 17.612 9.001 -8.620 1.00 96.25 79 ALA A O 1
ATOM 644 N N . SER A 1 80 ? 16.819 10.225 -6.913 1.00 95.69 80 SER A N 1
ATOM 645 C CA . SER A 1 80 ? 16.933 9.165 -5.905 1.00 95.69 80 SER A CA 1
ATOM 646 C C . SER A 1 80 ? 15.993 7.994 -6.185 1.00 95.69 80 SER A C 1
ATOM 648 O O . SER A 1 80 ? 16.395 6.843 -6.018 1.00 95.69 80 SER A O 1
ATOM 650 N N . ARG A 1 81 ? 14.783 8.262 -6.683 1.00 96.19 81 ARG A N 1
ATOM 651 C CA . ARG A 1 81 ? 13.794 7.252 -7.076 1.00 96.19 81 ARG A CA 1
ATOM 652 C C . ARG A 1 81 ? 14.312 6.369 -8.198 1.00 96.19 81 ARG A C 1
ATOM 654 O O . ARG A 1 81 ? 14.268 5.148 -8.083 1.00 96.19 81 ARG A O 1
ATOM 661 N N . LYS A 1 82 ? 14.879 6.970 -9.249 1.00 96.69 82 LYS A N 1
ATOM 662 C CA . LYS A 1 82 ? 15.504 6.220 -10.349 1.00 96.69 82 LYS A CA 1
ATOM 663 C C . LYS A 1 82 ? 16.638 5.321 -9.852 1.00 96.69 82 LYS A C 1
ATOM 665 O O . LYS A 1 82 ? 16.681 4.147 -10.206 1.00 96.69 82 LYS A O 1
ATOM 670 N N . ARG A 1 83 ? 17.521 5.838 -8.986 1.00 96.88 83 ARG A N 1
ATOM 671 C CA . ARG A 1 83 ? 18.601 5.031 -8.386 1.00 96.88 83 ARG A CA 1
ATOM 672 C C . ARG A 1 83 ? 18.056 3.877 -7.544 1.00 96.88 83 ARG A C 1
ATOM 674 O O . ARG A 1 83 ? 18.556 2.766 -7.657 1.00 96.88 83 ARG A O 1
ATOM 681 N N . LEU A 1 84 ? 17.015 4.124 -6.750 1.00 96.25 84 LEU A N 1
ATOM 682 C CA . LEU A 1 84 ? 16.382 3.106 -5.912 1.00 96.25 84 LEU A CA 1
ATOM 683 C C . LEU A 1 84 ? 15.738 1.992 -6.747 1.00 96.25 84 LEU A C 1
ATOM 685 O O . LEU A 1 84 ? 15.984 0.815 -6.490 1.00 96.25 84 LEU A O 1
ATOM 689 N N . LEU A 1 85 ? 14.965 2.352 -7.776 1.00 96.88 85 LEU A N 1
ATOM 690 C CA . LEU A 1 85 ? 14.385 1.391 -8.716 1.00 96.88 85 LEU A CA 1
ATOM 691 C C . LEU A 1 85 ? 15.473 0.573 -9.414 1.00 96.88 85 LEU A C 1
ATOM 693 O O . LEU A 1 85 ? 15.376 -0.651 -9.469 1.00 96.88 85 LEU A O 1
ATOM 697 N N . LYS A 1 86 ? 16.564 1.219 -9.848 1.00 96.69 86 LYS A N 1
ATOM 698 C CA . LYS A 1 86 ? 17.701 0.504 -10.432 1.00 96.69 86 LYS A CA 1
ATOM 699 C C . LYS A 1 86 ? 18.272 -0.529 -9.460 1.00 96.69 86 LYS A C 1
ATOM 701 O O . LYS A 1 86 ? 18.455 -1.675 -9.860 1.00 96.69 86 LYS A O 1
ATOM 706 N N . SER A 1 87 ? 18.465 -0.177 -8.187 1.00 95.94 87 SER A N 1
ATOM 707 C CA . SER A 1 87 ? 18.917 -1.124 -7.161 1.00 95.94 87 SER A CA 1
ATOM 708 C C . SER A 1 87 ? 17.989 -2.335 -7.035 1.00 95.94 87 SER A C 1
ATOM 710 O O . SER A 1 87 ? 18.477 -3.462 -7.005 1.00 95.94 87 SER A O 1
ATOM 712 N N . PHE A 1 88 ? 16.665 -2.144 -7.037 1.00 95.00 88 PHE A N 1
ATOM 713 C CA . PHE A 1 88 ? 15.712 -3.263 -7.017 1.00 95.00 88 PHE A CA 1
ATOM 714 C C . PHE A 1 88 ? 15.885 -4.203 -8.206 1.00 95.00 88 PHE A C 1
ATOM 716 O O . PHE A 1 88 ? 15.946 -5.417 -8.021 1.00 95.00 88 PHE A O 1
ATOM 723 N N . THR A 1 89 ? 16.010 -3.648 -9.410 1.00 95.62 89 THR A N 1
ATOM 724 C CA . THR A 1 89 ? 16.194 -4.445 -10.633 1.00 95.62 89 THR A CA 1
ATOM 725 C C . THR A 1 89 ? 17.547 -5.155 -10.683 1.00 95.62 89 THR A C 1
ATOM 727 O O . THR A 1 89 ? 17.663 -6.196 -11.319 1.00 95.62 89 THR A O 1
ATOM 730 N N . THR A 1 90 ? 18.555 -4.650 -9.965 1.00 95.44 90 THR A N 1
ATOM 731 C CA . THR A 1 90 ? 19.847 -5.326 -9.785 1.00 95.44 90 THR A CA 1
ATOM 732 C C . THR A 1 90 ? 19.755 -6.481 -8.785 1.00 95.44 90 THR A C 1
ATOM 734 O O . THR A 1 90 ? 20.309 -7.545 -9.039 1.00 95.44 90 THR A O 1
ATOM 737 N N . PHE A 1 91 ? 19.053 -6.306 -7.658 1.00 93.38 91 PHE A N 1
ATOM 738 C CA . PHE A 1 91 ? 18.869 -7.374 -6.663 1.00 93.38 91 PHE A CA 1
ATOM 739 C C . PHE A 1 91 ? 17.939 -8.491 -7.152 1.00 93.38 91 PHE A C 1
ATOM 741 O O . PHE A 1 91 ? 18.089 -9.645 -6.749 1.00 93.38 91 PHE A O 1
ATOM 748 N N . TYR A 1 92 ? 16.980 -8.152 -8.014 1.00 91.75 92 TYR A N 1
ATOM 749 C CA . TYR A 1 92 ? 15.984 -9.073 -8.558 1.00 91.75 92 TYR A CA 1
ATOM 750 C C . TYR A 1 92 ? 15.968 -9.014 -10.091 1.00 91.75 92 TYR A C 1
ATOM 752 O O . TYR A 1 92 ? 14.979 -8.569 -10.680 1.00 91.75 92 TYR A O 1
ATOM 760 N N . PRO A 1 93 ? 17.053 -9.450 -10.759 1.00 91.81 93 PRO A N 1
ATOM 761 C CA . PRO A 1 93 ? 17.171 -9.338 -12.206 1.00 91.81 93 PRO A CA 1
ATOM 762 C C . PRO A 1 93 ? 16.039 -10.089 -12.912 1.00 91.81 93 PRO A C 1
ATOM 764 O O . PRO A 1 93 ? 15.656 -11.195 -12.520 1.00 91.81 93 PRO A O 1
ATOM 767 N N . GLY A 1 94 ? 15.469 -9.449 -13.933 1.00 90.94 94 GLY A N 1
ATOM 768 C CA . GLY A 1 94 ? 14.385 -9.990 -14.753 1.00 90.94 94 GLY A CA 1
ATOM 769 C C . GLY A 1 94 ? 13.032 -10.141 -14.055 1.00 90.94 94 GLY A C 1
ATOM 770 O O . GLY A 1 94 ? 12.081 -10.531 -14.722 1.00 90.94 94 GLY A O 1
ATOM 771 N N . ASN A 1 95 ? 12.918 -9.832 -12.757 1.00 94.06 95 ASN A N 1
ATOM 772 C CA . ASN A 1 95 ? 11.644 -9.822 -12.035 1.00 94.06 95 ASN A CA 1
ATOM 773 C C . ASN A 1 95 ? 11.012 -8.430 -12.125 1.00 94.06 95 ASN A C 1
ATOM 775 O O . ASN A 1 95 ? 11.701 -7.416 -12.005 1.00 94.06 95 ASN A O 1
ATOM 779 N N . ILE A 1 96 ? 9.690 -8.382 -12.271 1.00 95.94 96 ILE A N 1
ATOM 780 C CA . ILE A 1 96 ? 8.955 -7.122 -12.343 1.00 95.94 96 ILE A CA 1
ATOM 781 C C . ILE A 1 96 ? 9.057 -6.343 -11.021 1.00 95.94 96 ILE A C 1
ATOM 783 O O . ILE A 1 96 ? 8.820 -6.866 -9.926 1.00 95.94 96 ILE A O 1
ATOM 787 N N . VAL A 1 97 ? 9.361 -5.054 -11.148 1.00 96.62 97 VAL A N 1
ATOM 788 C CA . VAL A 1 97 ? 9.272 -4.049 -10.089 1.00 96.62 97 VAL A CA 1
ATOM 789 C C . VAL A 1 97 ? 8.145 -3.089 -10.451 1.00 96.62 97 VAL A C 1
ATOM 791 O O . VAL A 1 97 ? 8.134 -2.495 -11.528 1.00 96.62 97 VAL A O 1
ATOM 794 N N . LEU A 1 98 ? 7.180 -2.940 -9.548 1.00 94.88 98 LEU A N 1
ATOM 795 C CA . LEU A 1 98 ? 5.966 -2.158 -9.747 1.00 94.88 98 LEU A CA 1
ATOM 796 C C . LEU A 1 98 ? 5.994 -0.902 -8.875 1.00 94.88 98 LEU A C 1
ATOM 798 O O . LEU A 1 98 ? 5.633 -0.964 -7.695 1.00 94.88 98 LEU A O 1
ATOM 802 N N . PRO A 1 99 ? 6.420 0.242 -9.436 1.00 95.62 99 PRO A N 1
ATOM 803 C CA . PRO A 1 99 ? 6.301 1.522 -8.763 1.00 95.62 99 PRO A CA 1
ATOM 804 C C . PRO A 1 99 ? 4.847 2.003 -8.774 1.00 95.62 99 PRO A C 1
ATOM 806 O O . PRO A 1 99 ? 4.289 2.298 -9.831 1.00 95.62 99 PRO A O 1
ATOM 809 N N . PHE A 1 100 ? 4.238 2.141 -7.599 1.00 94.56 100 PHE A N 1
ATOM 810 C CA . PHE A 1 100 ? 2.915 2.739 -7.452 1.00 94.56 100 PHE A CA 1
ATOM 811 C C . PHE A 1 100 ? 2.999 4.150 -6.891 1.00 94.56 100 PHE A C 1
ATOM 813 O O . PHE A 1 100 ? 3.630 4.400 -5.870 1.00 94.56 100 PHE A O 1
ATOM 820 N N . ASN A 1 101 ? 2.312 5.087 -7.538 1.00 93.00 101 ASN A N 1
ATOM 821 C CA . ASN A 1 101 ? 2.171 6.439 -7.017 1.00 93.00 101 ASN A CA 1
ATOM 822 C C . ASN A 1 101 ? 1.166 6.446 -5.854 1.00 93.00 101 ASN A C 1
ATOM 824 O O . ASN A 1 101 ? -0.002 6.091 -6.045 1.00 93.00 101 ASN A O 1
ATOM 828 N N . ILE A 1 102 ? 1.599 6.899 -4.672 1.00 92.25 102 ILE A N 1
ATOM 829 C CA . ILE A 1 102 ? 0.757 6.902 -3.468 1.00 92.25 102 ILE A CA 1
ATOM 830 C C . ILE A 1 102 ? -0.533 7.717 -3.645 1.00 92.25 102 ILE A C 1
ATOM 832 O O . ILE A 1 102 ? -1.572 7.350 -3.104 1.00 92.25 102 IL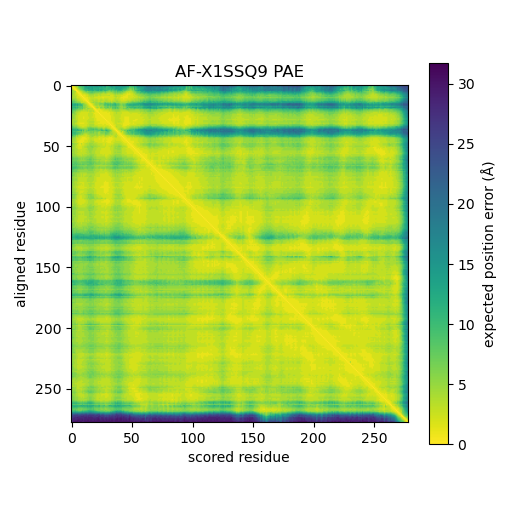E A O 1
ATOM 836 N N . ASN A 1 103 ? -0.519 8.775 -4.462 1.00 92.50 103 ASN A N 1
ATOM 837 C CA . ASN A 1 103 ? -1.704 9.596 -4.713 1.00 92.50 103 ASN A CA 1
ATOM 838 C C . ASN A 1 103 ? -2.773 8.827 -5.497 1.00 92.50 103 ASN A C 1
ATOM 840 O O . ASN A 1 103 ? -3.961 8.964 -5.205 1.00 92.50 103 ASN A O 1
ATOM 844 N N . LEU A 1 104 ? -2.367 7.988 -6.457 1.00 94.44 104 LEU A N 1
ATOM 845 C CA . LEU A 1 104 ? -3.296 7.139 -7.209 1.00 94.44 104 LEU A CA 1
ATOM 846 C C . LEU A 1 104 ? -3.896 6.056 -6.311 1.00 94.44 104 LEU A C 1
ATOM 848 O O . LEU A 1 104 ? -5.106 5.821 -6.360 1.00 94.44 104 LEU A O 1
ATOM 852 N N . ILE A 1 105 ? -3.075 5.460 -5.438 1.00 95.06 105 ILE A N 1
ATOM 853 C CA . ILE A 1 105 ? -3.554 4.518 -4.423 1.00 95.06 105 ILE A CA 1
ATOM 854 C C . ILE A 1 105 ? -4.574 5.214 -3.513 1.00 95.06 105 ILE A C 1
ATOM 856 O O . ILE A 1 105 ? -5.696 4.732 -3.375 1.00 95.06 105 ILE A O 1
ATOM 860 N N . ASN A 1 106 ? -4.240 6.381 -2.956 1.00 95.50 106 ASN A N 1
ATOM 861 C CA . ASN A 1 106 ? -5.135 7.141 -2.083 1.00 95.50 106 ASN A CA 1
ATOM 862 C C . ASN A 1 106 ? -6.471 7.461 -2.774 1.00 95.50 106 ASN A C 1
ATOM 864 O O . ASN A 1 106 ? -7.525 7.291 -2.166 1.00 95.50 106 ASN A O 1
ATOM 868 N N . GLN A 1 107 ? -6.465 7.853 -4.052 1.00 95.38 107 GLN A N 1
ATOM 869 C CA . GLN A 1 107 ? -7.698 8.085 -4.815 1.00 95.38 107 GLN A CA 1
ATOM 870 C C . GLN A 1 107 ? -8.555 6.819 -4.959 1.00 95.38 107 GLN A C 1
ATOM 872 O O . GLN A 1 107 ? -9.777 6.883 -4.800 1.00 95.38 107 GLN A O 1
ATOM 877 N N . ALA A 1 108 ? -7.942 5.669 -5.254 1.00 96.88 108 ALA A N 1
ATOM 878 C CA . ALA A 1 108 ? -8.651 4.395 -5.356 1.00 96.88 108 ALA A CA 1
ATOM 879 C C . ALA A 1 108 ? -9.251 3.970 -4.005 1.00 96.88 108 ALA A C 1
ATOM 881 O O . ALA A 1 108 ? -10.416 3.570 -3.937 1.00 96.88 108 ALA A O 1
ATOM 882 N N . ILE A 1 109 ? -8.482 4.124 -2.926 1.00 97.81 109 ILE A N 1
ATOM 883 C CA . ILE A 1 109 ? -8.904 3.817 -1.558 1.00 97.81 109 ILE A CA 1
ATOM 884 C C . ILE A 1 109 ? -10.049 4.735 -1.121 1.00 97.81 109 ILE A C 1
ATOM 886 O O . ILE A 1 109 ? -11.071 4.237 -0.657 1.00 97.81 109 ILE A O 1
ATOM 890 N N . VAL A 1 110 ? -9.955 6.052 -1.346 1.00 97.81 110 VAL A N 1
ATOM 891 C CA . VAL A 1 110 ? -11.035 7.007 -1.031 1.00 97.81 110 VAL A CA 1
ATOM 892 C C . VAL A 1 110 ? -12.334 6.623 -1.736 1.00 97.81 110 VAL A C 1
ATOM 894 O O . VAL A 1 110 ? -13.378 6.573 -1.091 1.00 97.81 110 VAL A O 1
ATOM 897 N N . LYS A 1 111 ? -12.288 6.276 -3.030 1.00 97.81 111 LYS A N 1
ATOM 898 C CA . LYS A 1 111 ? -13.479 5.818 -3.768 1.00 97.81 111 LYS A CA 1
ATOM 899 C C . LYS A 1 111 ? -14.110 4.579 -3.126 1.00 97.81 111 LYS A C 1
ATOM 901 O O . LYS A 1 111 ? -15.332 4.515 -3.000 1.00 97.81 111 LYS A O 1
ATOM 906 N N . LYS A 1 112 ? -13.296 3.612 -2.692 1.00 98.19 112 LYS A N 1
ATOM 907 C CA . LYS A 1 112 ? -13.769 2.388 -2.023 1.00 98.19 112 LYS A CA 1
ATOM 908 C C . LYS A 1 112 ? -14.356 2.669 -0.643 1.00 98.19 112 LYS A C 1
ATOM 910 O O . LYS A 1 112 ? -15.399 2.106 -0.315 1.00 98.19 112 LYS A O 1
ATOM 915 N N . ILE A 1 113 ? -13.747 3.566 0.133 1.00 98.19 113 ILE A N 1
ATOM 916 C CA . ILE A 1 113 ? -14.275 3.987 1.438 1.00 98.19 113 ILE A CA 1
ATOM 917 C C . ILE A 1 113 ? -15.619 4.686 1.256 1.00 98.19 113 ILE A C 1
ATOM 919 O O . ILE A 1 113 ? -16.588 4.277 1.883 1.00 98.19 113 ILE A O 1
ATOM 923 N N . CYS A 1 114 ? -15.704 5.678 0.367 1.00 97.75 114 CYS A N 1
ATOM 924 C CA . CYS A 1 114 ? -16.941 6.409 0.098 1.00 97.75 114 CYS A CA 1
ATOM 925 C C . CYS A 1 114 ? -18.063 5.474 -0.375 1.00 97.75 114 CYS A C 1
ATOM 927 O O . CYS A 1 114 ? -19.172 5.556 0.139 1.00 97.75 114 CYS A O 1
ATOM 929 N N . LYS A 1 115 ? -17.760 4.511 -1.259 1.00 97.69 115 LYS A N 1
ATOM 930 C CA . LYS A 1 115 ? -18.714 3.466 -1.665 1.00 97.69 115 LYS A CA 1
ATOM 931 C C . LYS A 1 115 ? -19.148 2.581 -0.490 1.00 97.69 115 LYS A C 1
ATOM 933 O O . LYS A 1 115 ? -20.323 2.273 -0.355 1.00 97.69 115 LYS A O 1
ATOM 938 N N . THR A 1 116 ? -18.214 2.173 0.369 1.00 97.31 116 THR A N 1
ATOM 939 C CA . THR A 1 116 ? -18.501 1.320 1.540 1.00 97.31 116 THR A CA 1
ATOM 940 C C . THR A 1 116 ? -19.298 2.064 2.615 1.00 97.31 116 THR A C 1
ATOM 942 O O . THR A 1 116 ? -20.067 1.452 3.362 1.00 97.31 116 THR A O 1
ATOM 945 N N . ASN A 1 117 ? -19.104 3.377 2.712 1.00 97.06 117 ASN A N 1
ATOM 946 C CA . ASN A 1 117 ? -19.760 4.249 3.679 1.00 97.06 117 ASN A CA 1
ATOM 947 C C . ASN A 1 117 ? -21.038 4.913 3.136 1.00 97.06 117 ASN A C 1
ATOM 949 O O . ASN A 1 117 ? -21.674 5.659 3.871 1.00 97.06 117 ASN A O 1
ATOM 953 N N . ASP A 1 118 ? -21.397 4.629 1.880 1.00 96.62 118 ASP A N 1
ATOM 954 C CA . ASP A 1 118 ? -22.548 5.193 1.168 1.00 96.62 118 ASP A CA 1
ATOM 955 C C . ASP A 1 118 ? -22.574 6.734 1.168 1.00 96.62 118 ASP A C 1
ATOM 957 O O . ASP A 1 118 ? -23.550 7.382 1.535 1.00 96.62 118 ASP A O 1
ATOM 961 N N . VAL A 1 119 ? -21.441 7.342 0.800 1.00 97.00 119 VAL A N 1
ATOM 962 C CA . VAL A 1 119 ? -21.284 8.803 0.731 1.00 97.00 119 VAL A CA 1
ATOM 963 C C . VAL A 1 119 ? -20.620 9.256 -0.564 1.00 97.00 119 VAL A C 1
ATOM 965 O O . VAL A 1 119 ? -19.882 8.515 -1.213 1.00 97.00 119 VAL A O 1
ATOM 968 N N . SER A 1 120 ? -20.828 10.525 -0.920 1.00 96.06 120 SER A N 1
ATOM 969 C CA . SER A 1 120 ? -20.162 11.155 -2.062 1.00 96.06 120 SER A CA 1
ATOM 970 C C . SER A 1 120 ? -18.645 11.248 -1.860 1.00 96.06 120 SER A C 1
ATOM 972 O O . SER A 1 120 ? -18.165 11.576 -0.773 1.00 96.06 120 SER A O 1
ATOM 974 N N . THR A 1 121 ? -17.887 11.052 -2.944 1.00 94.94 121 THR A N 1
ATOM 975 C CA . THR A 1 121 ? -16.438 11.316 -2.995 1.00 94.94 121 THR A CA 1
ATOM 976 C C . THR A 1 121 ? -16.106 12.809 -3.059 1.00 94.94 121 THR A C 1
ATOM 978 O O . THR A 1 121 ? -14.934 13.175 -3.028 1.00 94.94 121 THR A O 1
ATOM 981 N N . LYS A 1 122 ? -17.113 13.679 -3.187 1.00 94.56 122 LYS A N 1
ATOM 982 C CA . LYS A 1 122 ? -16.973 15.136 -3.102 1.00 94.56 122 LYS A CA 1
ATOM 983 C C . LYS A 1 122 ? -17.517 15.612 -1.750 1.00 94.56 122 LYS A C 1
ATOM 985 O O . LYS A 1 122 ? -18.608 15.175 -1.377 1.00 94.56 122 LYS A O 1
ATOM 990 N N . PRO A 1 123 ? -16.805 16.488 -1.019 1.00 92.00 123 PRO A N 1
ATOM 991 C CA . PRO A 1 123 ? -17.329 17.086 0.207 1.00 92.00 123 PRO A CA 1
ATOM 992 C C . PRO A 1 123 ? -18.691 17.750 -0.034 1.00 92.00 123 PRO A C 1
ATOM 994 O O . PRO A 1 123 ? -18.846 18.492 -1.003 1.00 92.00 123 PRO A O 1
ATOM 997 N N . LEU A 1 124 ? -19.670 17.452 0.821 1.00 90.94 124 LEU A N 1
ATOM 998 C CA . LEU A 1 124 ? -21.008 18.046 0.757 1.00 90.94 124 LEU A CA 1
ATOM 999 C C . LEU A 1 124 ? -21.079 19.337 1.586 1.00 90.94 124 LEU A C 1
ATOM 1001 O O . LEU A 1 124 ? -20.384 19.468 2.597 1.00 90.94 124 LEU A O 1
ATOM 1005 N N . ILE A 1 125 ? -21.939 20.268 1.161 1.00 90.50 125 ILE A N 1
ATOM 1006 C CA . ILE A 1 125 ? -22.278 21.504 1.881 1.00 90.50 125 ILE A CA 1
ATOM 1007 C C . ILE A 1 125 ? -23.818 21.599 1.936 1.00 90.50 125 ILE A C 1
ATOM 1009 O O . ILE A 1 125 ? -24.424 21.764 0.878 1.00 90.50 125 ILE A O 1
ATOM 1013 N N . PRO A 1 126 ? -24.462 21.486 3.117 1.00 89.00 126 PRO A N 1
ATOM 1014 C CA . PRO A 1 126 ? -23.866 21.198 4.424 1.00 89.00 126 PRO A CA 1
ATOM 1015 C C . PRO A 1 126 ? -23.259 19.786 4.490 1.00 89.00 126 PRO A C 1
ATOM 1017 O O . PRO A 1 126 ? -23.631 18.886 3.738 1.00 89.00 126 PRO A O 1
ATOM 1020 N N . ARG A 1 127 ? -22.284 19.591 5.384 1.00 90.75 127 ARG A N 1
ATOM 1021 C CA . ARG A 1 127 ? -21.563 18.317 5.505 1.00 90.75 127 ARG A CA 1
ATOM 1022 C C . ARG A 1 127 ? -22.466 17.246 6.118 1.00 90.75 127 ARG A C 1
ATOM 1024 O O . ARG A 1 127 ? -22.803 17.329 7.295 1.00 90.75 127 ARG A O 1
ATOM 1031 N N . THR A 1 128 ? -22.755 16.196 5.357 1.00 93.69 128 THR A N 1
ATOM 1032 C CA . THR A 1 128 ? -23.427 14.981 5.846 1.00 93.69 128 THR A CA 1
ATOM 1033 C C . THR A 1 128 ? -22.406 13.855 5.973 1.00 93.69 128 THR A C 1
ATOM 1035 O O . THR A 1 128 ? -21.650 13.602 5.038 1.00 93.69 128 THR A O 1
ATOM 1038 N N . LEU A 1 129 ? -22.342 13.204 7.136 1.00 95.62 129 LEU A N 1
ATOM 1039 C CA . LEU A 1 129 ? -21.403 12.111 7.403 1.00 95.62 129 LEU A CA 1
ATOM 1040 C C . LEU A 1 129 ? -22.042 10.747 7.126 1.00 95.62 129 LEU A C 1
ATOM 1042 O O . LEU A 1 129 ? -23.229 10.550 7.378 1.00 95.62 129 LEU A O 1
ATOM 1046 N N . GLY A 1 130 ? -21.237 9.798 6.651 1.00 95.88 130 GLY A N 1
ATOM 1047 C CA . GLY A 1 130 ? -21.629 8.394 6.562 1.00 95.88 130 GLY A CA 1
ATOM 1048 C C . GLY A 1 130 ? -21.660 7.705 7.929 1.00 95.88 130 GLY A C 1
ATOM 1049 O O . GLY A 1 130 ? -21.171 8.232 8.929 1.00 95.88 130 GLY A O 1
ATOM 1050 N N . ARG A 1 131 ? -22.226 6.494 7.967 1.00 96.81 131 ARG A N 1
ATOM 1051 C CA . ARG A 1 131 ? -22.476 5.732 9.209 1.00 96.81 131 ARG A CA 1
ATOM 1052 C C . ARG A 1 131 ? -21.247 5.025 9.779 1.00 96.81 131 ARG A C 1
ATOM 1054 O O . ARG A 1 131 ? -21.304 4.497 10.881 1.00 96.81 131 ARG A O 1
ATOM 1061 N N . SER A 1 132 ? -20.160 4.951 9.025 1.00 98.12 132 SER A N 1
ATOM 1062 C CA . SER A 1 132 ? -18.908 4.310 9.419 1.00 98.12 132 SER A CA 1
ATOM 1063 C C . SER A 1 132 ? -17.768 5.321 9.447 1.00 98.12 132 SER A C 1
ATOM 1065 O O . SER A 1 132 ? -17.773 6.318 8.720 1.00 98.12 132 SER A O 1
ATOM 1067 N N . MET A 1 133 ? -16.767 5.046 10.277 1.00 97.88 133 MET A N 1
ATOM 1068 C CA . MET A 1 133 ? -15.537 5.827 10.344 1.00 97.88 133 MET A CA 1
ATOM 1069 C C . MET A 1 133 ? -14.397 5.131 9.595 1.00 97.88 133 MET A C 1
ATOM 1071 O O . MET A 1 133 ? -14.310 3.906 9.552 1.00 97.88 133 MET A O 1
ATOM 1075 N N . CYS A 1 134 ? -13.507 5.922 9.011 1.00 98.25 134 CYS A N 1
ATOM 1076 C CA . CYS A 1 134 ? -12.255 5.480 8.417 1.00 98.25 134 CYS A CA 1
ATOM 1077 C C . CYS A 1 134 ? -11.155 5.479 9.485 1.00 98.25 134 CYS A C 1
ATOM 1079 O O . CYS A 1 134 ? -10.918 6.502 10.135 1.00 98.25 134 CYS A O 1
ATOM 1081 N N . VAL A 1 135 ? -10.461 4.352 9.642 1.00 98.06 135 VAL A N 1
ATOM 1082 C CA . VAL A 1 135 ? -9.352 4.198 10.590 1.00 98.06 135 VAL A CA 1
ATOM 1083 C C . VAL A 1 135 ? -8.099 3.727 9.855 1.00 98.06 135 VAL A C 1
ATOM 1085 O O . VAL A 1 135 ? -7.882 2.522 9.697 1.00 98.06 135 VAL A O 1
ATOM 1088 N N . PRO A 1 136 ? -7.259 4.664 9.379 1.00 97.19 136 PRO A N 1
ATOM 1089 C CA . PRO A 1 136 ? -5.951 4.327 8.840 1.00 97.19 136 PRO A CA 1
ATOM 1090 C C . PRO A 1 136 ? -5.002 3.858 9.936 1.00 97.19 136 PRO A C 1
ATOM 1092 O O . PRO A 1 136 ? -4.860 4.528 10.953 1.00 97.19 136 PRO A O 1
ATOM 1095 N N . PHE A 1 137 ? -4.335 2.731 9.718 1.00 95.19 137 PHE A N 1
ATOM 1096 C CA . PHE A 1 137 ? -3.317 2.184 10.617 1.00 95.19 137 PHE A CA 1
ATOM 1097 C C . PHE A 1 137 ? -1.988 1.850 9.911 1.00 95.19 137 PHE A C 1
ATOM 1099 O O . PHE A 1 137 ? -1.080 1.300 10.540 1.00 95.19 137 PHE A O 1
ATOM 1106 N N . GLY A 1 138 ? -1.875 2.235 8.633 1.00 91.44 138 GLY A N 1
ATOM 1107 C CA . GLY A 1 138 ? -0.646 2.303 7.832 1.00 91.44 138 GLY A CA 1
ATOM 1108 C C . GLY A 1 138 ? -0.321 3.741 7.385 1.00 91.44 138 GLY A C 1
ATOM 1109 O O . GLY A 1 138 ? -0.752 4.710 8.015 1.00 91.44 138 GLY A O 1
ATOM 1110 N N . LYS A 1 139 ? 0.441 3.895 6.296 1.00 88.94 139 LYS A N 1
ATOM 1111 C CA . LYS A 1 139 ? 0.824 5.188 5.692 1.00 88.94 139 LYS A CA 1
ATOM 1112 C C . LYS A 1 139 ? -0.115 5.677 4.587 1.00 88.94 139 LYS A C 1
ATOM 1114 O O . LYS A 1 139 ? -0.121 6.865 4.267 1.00 88.94 139 LYS A O 1
ATOM 1119 N N . ILE A 1 140 ? -0.925 4.807 4.001 1.00 91.44 140 ILE A N 1
ATOM 1120 C CA . ILE A 1 140 ? -2.000 5.195 3.093 1.00 91.44 140 ILE A CA 1
ATOM 1121 C C . ILE A 1 140 ? -2.946 6.154 3.819 1.00 91.44 140 ILE A C 1
ATOM 1123 O O . ILE A 1 140 ? -3.265 5.977 4.994 1.00 91.44 140 ILE A O 1
ATOM 1127 N N . LEU A 1 141 ? -3.384 7.194 3.106 1.00 92.19 141 LEU A N 1
ATOM 1128 C CA . LEU A 1 141 ? -4.147 8.321 3.650 1.00 92.19 141 LEU A CA 1
ATOM 1129 C C . LEU A 1 141 ? -3.428 9.117 4.757 1.00 92.19 141 LEU A C 1
ATOM 1131 O O . LEU A 1 141 ? -4.085 9.820 5.529 1.00 92.19 141 LEU A O 1
ATOM 1135 N N . HIS A 1 142 ? -2.093 9.066 4.846 1.00 84.44 142 HIS A N 1
ATOM 1136 C CA . HIS A 1 142 ? -1.355 9.893 5.801 1.00 84.44 142 HIS A CA 1
ATOM 1137 C C . HIS A 1 142 ? -1.698 11.383 5.628 1.00 84.44 142 HIS A C 1
ATOM 1139 O O . HIS A 1 142 ? -1.562 11.939 4.540 1.00 84.44 142 HIS A O 1
ATOM 1145 N N . LYS A 1 143 ? -2.152 12.025 6.716 1.00 83.19 143 LYS A N 1
ATOM 1146 C CA . LYS A 1 143 ? -2.634 13.424 6.758 1.00 83.19 143 LYS A CA 1
ATOM 1147 C C . LYS A 1 143 ? -3.806 13.734 5.813 1.00 83.19 143 LYS A C 1
ATOM 1149 O O . LYS A 1 143 ? -4.082 14.902 5.550 1.00 83.19 143 LYS A O 1
ATOM 1154 N N . MET A 1 144 ? -4.518 12.721 5.328 1.00 89.69 144 MET A N 1
ATOM 1155 C CA . MET A 1 144 ? -5.702 12.904 4.494 1.00 89.69 144 MET A CA 1
ATOM 1156 C C . MET A 1 144 ? -6.972 12.646 5.300 1.00 89.69 144 MET A C 1
ATOM 1158 O O . MET A 1 144 ? -7.079 11.658 6.023 1.00 89.69 144 MET A O 1
ATOM 1162 N N . ALA A 1 145 ? -7.964 13.518 5.132 1.00 91.75 145 ALA A N 1
ATOM 1163 C CA . ALA A 1 145 ? -9.323 13.273 5.596 1.00 91.75 145 ALA A CA 1
ATOM 1164 C C . ALA A 1 145 ? -10.165 12.723 4.442 1.00 91.75 145 ALA A C 1
ATOM 1166 O O . ALA A 1 145 ? -10.126 13.250 3.328 1.00 91.75 145 ALA A O 1
ATOM 1167 N N . VAL A 1 146 ? -10.945 11.675 4.705 1.00 96.19 146 VAL A N 1
ATOM 1168 C CA . VAL A 1 146 ? -11.859 11.121 3.702 1.00 96.19 146 VAL A CA 1
ATOM 1169 C C . VAL A 1 146 ? -13.121 11.995 3.619 1.00 96.19 146 VAL A C 1
ATOM 1171 O O . VAL A 1 146 ? -13.707 12.315 4.660 1.00 96.19 146 VAL A O 1
ATOM 1174 N N . PRO A 1 147 ? -13.582 12.381 2.412 1.00 95.44 147 PRO A N 1
ATOM 1175 C CA . PRO A 1 147 ? -14.812 13.148 2.242 1.00 95.44 147 PRO A CA 1
ATOM 1176 C C . PRO A 1 147 ? -16.002 12.500 2.951 1.00 95.44 147 PRO A C 1
ATOM 1178 O O . PRO A 1 147 ? -16.191 11.283 2.888 1.00 95.44 147 PRO A O 1
ATOM 1181 N N . ASN A 1 148 ? -16.805 13.326 3.631 1.00 96.75 148 ASN A N 1
ATOM 1182 C CA . ASN A 1 148 ? -18.065 12.910 4.261 1.00 96.75 148 ASN A CA 1
ATOM 1183 C C . ASN A 1 148 ? -17.924 11.705 5.219 1.00 96.75 148 ASN A C 1
ATOM 1185 O O . ASN A 1 148 ? -18.878 10.978 5.463 1.00 96.75 148 ASN A O 1
ATOM 1189 N N . THR A 1 149 ? -16.726 11.474 5.765 1.00 97.44 149 THR A N 1
ATOM 1190 C CA . THR A 1 149 ? -16.413 10.318 6.614 1.00 97.44 149 THR A CA 1
ATOM 1191 C C . THR A 1 149 ? -15.551 10.771 7.790 1.00 97.44 149 THR A C 1
ATOM 1193 O O . THR A 1 149 ? -14.600 11.538 7.616 1.00 97.44 149 THR A O 1
ATOM 1196 N N . ILE A 1 150 ? -15.871 10.322 9.006 1.00 96.88 150 ILE A N 1
ATOM 1197 C CA . ILE A 1 150 ? -15.002 10.554 10.170 1.00 96.88 150 ILE A CA 1
ATOM 1198 C C . ILE A 1 150 ? -13.701 9.789 9.942 1.00 96.88 150 ILE A C 1
ATOM 1200 O O . ILE A 1 150 ? -13.743 8.612 9.606 1.00 96.88 150 ILE A O 1
ATOM 1204 N N . THR A 1 151 ? -12.551 10.445 10.089 1.00 96.62 151 THR A N 1
ATOM 1205 C CA . THR A 1 151 ? -11.239 9.816 9.883 1.00 96.62 151 THR A CA 1
ATOM 1206 C C . THR A 1 151 ? -10.421 9.921 11.162 1.00 96.62 151 THR A C 1
ATOM 1208 O O . THR A 1 151 ? -10.186 11.028 11.645 1.00 96.62 151 THR A O 1
ATOM 1211 N N . LYS A 1 152 ? -9.983 8.783 11.710 1.00 96.06 152 LYS A N 1
ATOM 1212 C CA . LYS A 1 152 ? -9.142 8.733 12.910 1.00 96.06 152 LYS A CA 1
ATOM 1213 C C . LYS A 1 152 ? -8.066 7.665 12.770 1.00 96.06 152 LYS A C 1
ATOM 1215 O O . LYS A 1 152 ? -8.377 6.484 12.745 1.00 96.06 152 LYS A O 1
ATOM 1220 N N . SER A 1 153 ? -6.805 8.077 12.706 1.00 95.81 153 SER A N 1
ATOM 1221 C CA . SER A 1 153 ? -5.690 7.144 12.541 1.00 95.81 153 SER A CA 1
ATOM 1222 C C . SER A 1 153 ? -5.312 6.415 13.834 1.00 95.81 153 SER A C 1
ATOM 1224 O O . SER A 1 153 ? -5.365 6.993 14.921 1.00 95.81 153 SER A O 1
ATOM 1226 N N . LEU A 1 154 ? -4.877 5.162 13.683 1.00 96.00 154 LEU A N 1
ATOM 1227 C CA . LEU A 1 154 ? -4.090 4.414 14.658 1.00 96.00 154 LEU A CA 1
ATOM 1228 C C . LEU A 1 154 ? -2.617 4.503 14.255 1.00 96.00 154 LEU A C 1
ATOM 1230 O O . LEU A 1 154 ? -2.215 4.110 13.164 1.00 96.00 154 LEU A O 1
ATOM 1234 N N . HIS A 1 155 ? -1.793 5.013 15.150 1.00 94.94 155 HIS A N 1
ATOM 1235 C CA . HIS A 1 155 ? -0.376 5.226 14.927 1.00 94.94 155 HIS A CA 1
ATOM 1236 C C . HIS A 1 155 ? 0.392 3.997 15.393 1.00 94.94 155 HIS A C 1
ATOM 1238 O O . HIS A 1 155 ? 0.724 3.861 16.576 1.00 94.94 155 HIS A O 1
ATOM 1244 N N . THR A 1 156 ? 0.624 3.091 14.443 1.00 93.75 156 THR A N 1
ATOM 1245 C CA . THR A 1 156 ? 1.426 1.884 14.635 1.00 93.75 156 THR A CA 1
ATOM 1246 C C . THR A 1 156 ? 2.830 2.070 14.077 1.00 93.75 156 THR A C 1
ATOM 1248 O O . THR A 1 156 ? 3.044 2.812 13.119 1.00 93.75 156 THR A O 1
ATOM 1251 N N . GLU A 1 157 ? 3.789 1.368 14.663 1.00 92.62 157 GLU A N 1
ATOM 1252 C CA . GLU A 1 157 ? 5.173 1.349 14.206 1.00 92.62 157 GLU A CA 1
ATOM 1253 C C . GLU A 1 157 ? 5.740 -0.058 14.336 1.00 92.62 157 GLU A C 1
ATOM 1255 O O . GLU A 1 157 ? 5.374 -0.810 15.244 1.00 92.62 157 GLU A O 1
ATOM 1260 N N . LYS A 1 158 ? 6.627 -0.430 13.415 1.00 93.19 158 LYS A N 1
ATOM 1261 C CA . LYS A 1 158 ? 7.417 -1.647 13.540 1.00 93.19 158 LYS A CA 1
ATOM 1262 C C . LYS A 1 158 ? 8.691 -1.305 14.301 1.00 93.19 158 LYS A C 1
ATOM 1264 O O . LYS A 1 158 ? 9.442 -0.426 13.893 1.00 93.19 158 LYS A O 1
ATOM 1269 N N . ILE A 1 159 ? 8.908 -1.994 15.414 1.00 94.31 159 ILE A N 1
ATOM 1270 C CA . ILE A 1 159 ? 10.010 -1.732 16.332 1.00 94.31 159 ILE A CA 1
ATOM 1271 C C . ILE A 1 159 ? 10.911 -2.963 16.329 1.00 94.31 159 ILE A C 1
ATOM 1273 O O . ILE A 1 159 ? 10.510 -4.052 16.739 1.00 94.31 159 ILE A O 1
ATOM 1277 N N . PHE A 1 160 ? 12.133 -2.805 15.838 1.00 94.38 160 PHE A N 1
ATOM 1278 C CA . PHE A 1 160 ? 13.145 -3.849 15.859 1.00 94.38 160 PHE A CA 1
ATOM 1279 C C . PHE A 1 160 ? 13.779 -3.982 17.241 1.00 94.38 160 PHE A C 1
ATOM 1281 O O . PHE A 1 160 ? 14.032 -2.991 17.932 1.00 94.38 160 PHE A O 1
ATOM 1288 N N . ALA A 1 161 ? 14.100 -5.216 17.622 1.00 93.69 161 ALA A N 1
ATOM 1289 C CA . ALA A 1 161 ? 14.995 -5.482 18.737 1.00 93.69 161 ALA A CA 1
ATOM 1290 C C . ALA A 1 161 ? 16.387 -4.894 18.459 1.00 93.69 161 ALA A C 1
ATOM 1292 O O . ALA A 1 161 ? 16.768 -4.684 17.308 1.00 93.69 161 ALA A O 1
ATOM 1293 N N . SER A 1 162 ? 17.169 -4.645 19.513 1.00 91.12 162 SER A N 1
ATOM 1294 C CA . SER A 1 162 ? 18.497 -4.026 19.382 1.00 91.12 162 SER A CA 1
ATOM 1295 C C . SER A 1 162 ? 19.468 -4.827 18.500 1.00 91.12 162 SER A C 1
ATOM 1297 O O . SER A 1 162 ? 20.411 -4.249 17.973 1.00 91.12 162 SER A O 1
ATOM 1299 N N . ASP A 1 163 ? 19.240 -6.135 18.335 1.00 90.69 163 ASP A N 1
ATOM 1300 C CA . ASP A 1 163 ? 20.017 -7.027 17.465 1.00 90.69 163 ASP A CA 1
ATOM 1301 C C . ASP A 1 163 ? 19.513 -7.077 16.009 1.00 90.69 163 ASP A C 1
ATOM 1303 O O . ASP A 1 163 ? 20.107 -7.765 15.182 1.00 90.69 163 ASP A O 1
ATOM 1307 N N . MET A 1 164 ? 18.413 -6.378 15.701 1.00 89.56 164 MET A N 1
ATOM 1308 C CA . MET A 1 164 ? 17.715 -6.349 14.409 1.00 89.56 164 MET A CA 1
ATOM 1309 C C . MET A 1 164 ? 17.216 -7.713 13.894 1.00 89.56 164 MET A C 1
ATOM 1311 O O . MET A 1 164 ? 16.737 -7.801 12.764 1.00 89.56 164 MET A O 1
ATOM 1315 N N . LYS A 1 165 ? 17.269 -8.779 14.705 1.00 92.62 165 LYS A N 1
ATOM 1316 C CA . LYS A 1 165 ? 16.853 -10.135 14.294 1.00 92.62 165 LYS A CA 1
ATOM 1317 C C . LYS A 1 165 ? 15.359 -10.376 14.458 1.00 92.62 165 LYS A C 1
ATOM 1319 O O . LYS A 1 165 ? 14.794 -11.256 13.812 1.00 92.62 165 LYS A O 1
ATOM 1324 N N . SER A 1 166 ? 14.717 -9.605 15.326 1.00 93.94 166 SER A N 1
ATOM 1325 C CA . SER A 1 166 ? 13.287 -9.691 15.602 1.00 93.94 166 SER A CA 1
ATOM 1326 C C . SER A 1 166 ? 12.659 -8.304 15.651 1.00 93.94 166 SER A C 1
ATOM 1328 O O . SER A 1 166 ? 13.349 -7.293 15.790 1.00 93.94 166 SER A O 1
ATOM 1330 N N . PHE A 1 167 ? 11.338 -8.251 15.510 1.00 94.88 167 PHE A N 1
ATOM 1331 C CA . PHE A 1 167 ? 10.570 -7.022 15.645 1.00 94.88 167 PHE A CA 1
ATOM 1332 C C . PHE A 1 167 ? 9.190 -7.310 16.231 1.00 94.88 167 PHE A C 1
ATOM 1334 O O . PHE A 1 167 ? 8.676 -8.425 16.125 1.00 94.88 167 PHE A O 1
ATOM 1341 N N . ASN A 1 168 ? 8.566 -6.281 16.789 1.00 95.12 168 ASN A N 1
ATOM 1342 C CA . ASN A 1 168 ? 7.150 -6.262 17.131 1.00 95.12 168 ASN A CA 1
ATOM 1343 C C . ASN A 1 168 ? 6.455 -5.056 16.480 1.00 95.12 168 ASN A C 1
ATOM 1345 O O . ASN A 1 168 ? 7.098 -4.137 15.976 1.00 95.12 168 ASN A O 1
ATOM 1349 N N . ILE A 1 169 ? 5.122 -5.083 16.459 1.00 95.81 169 ILE A N 1
ATOM 1350 C CA . ILE A 1 169 ? 4.315 -3.908 16.125 1.00 95.81 169 ILE A CA 1
ATOM 1351 C C . ILE A 1 169 ? 3.903 -3.247 17.438 1.00 95.81 169 ILE A C 1
ATOM 1353 O O . ILE A 1 169 ? 3.349 -3.907 18.317 1.00 95.81 169 ILE A O 1
ATOM 1357 N N . GLY A 1 170 ? 4.183 -1.956 17.573 1.00 95.00 170 GLY A N 1
ATOM 1358 C CA . GLY A 1 170 ? 3.873 -1.159 18.755 1.00 95.00 170 GLY A CA 1
ATOM 1359 C C . GLY A 1 170 ? 3.224 0.172 18.400 1.00 95.00 170 GLY A C 1
ATOM 1360 O O . GLY A 1 170 ? 2.860 0.422 17.250 1.00 95.00 170 GLY A O 1
ATOM 1361 N N . ALA A 1 171 ? 3.056 1.022 19.411 1.00 94.62 171 ALA A N 1
ATOM 1362 C CA . ALA A 1 171 ? 2.645 2.403 19.197 1.00 94.62 171 ALA A CA 1
ATOM 1363 C C . ALA A 1 171 ? 3.805 3.204 18.597 1.00 94.62 171 ALA A C 1
ATOM 1365 O O . ALA A 1 171 ? 4.953 3.016 19.000 1.00 94.62 171 ALA A O 1
ATOM 1366 N N . PHE A 1 172 ? 3.489 4.110 17.671 1.00 92.00 172 PHE A N 1
ATOM 1367 C CA . PHE A 1 172 ? 4.466 5.063 17.151 1.00 92.00 172 PHE A CA 1
ATOM 1368 C C . PHE A 1 172 ? 5.031 5.933 18.280 1.00 92.00 172 PHE A C 1
ATOM 1370 O O . PHE A 1 172 ? 4.307 6.292 19.214 1.00 92.00 172 PHE A O 1
ATOM 1377 N N . SER A 1 173 ? 6.313 6.291 18.195 1.00 87.50 173 SER A N 1
ATOM 1378 C CA . SER A 1 173 ? 6.975 7.100 19.227 1.00 87.50 173 SER A CA 1
ATOM 1379 C C . SER A 1 173 ? 6.172 8.355 19.603 1.00 87.50 173 SER A C 1
ATOM 1381 O O . SER A 1 173 ? 5.721 9.108 18.739 1.00 87.50 173 SER A O 1
ATOM 1383 N N . ASN A 1 174 ? 6.038 8.610 20.909 1.00 89.31 174 ASN A N 1
ATOM 1384 C CA . ASN A 1 174 ? 5.267 9.714 21.505 1.00 89.31 174 ASN A CA 1
ATOM 1385 C C . ASN A 1 174 ? 3.737 9.655 21.310 1.00 89.31 174 ASN A C 1
ATOM 1387 O O . ASN A 1 174 ? 3.048 10.602 21.686 1.00 89.31 174 ASN A O 1
ATOM 1391 N N . TYR A 1 175 ? 3.183 8.565 20.768 1.00 93.25 175 TYR A N 1
ATOM 1392 C CA . TYR A 1 175 ? 1.737 8.326 20.775 1.00 93.25 175 TYR A CA 1
ATOM 1393 C C . TYR A 1 175 ? 1.308 7.488 21.978 1.00 93.25 175 TYR A C 1
ATOM 1395 O O . TYR A 1 175 ? 2.103 6.814 22.632 1.00 93.25 175 TYR A O 1
ATOM 1403 N N . MET A 1 176 ? 0.004 7.519 22.260 1.00 95.88 176 MET A N 1
ATOM 1404 C CA . MET A 1 176 ? -0.617 6.658 23.264 1.00 95.88 176 MET A CA 1
ATOM 1405 C C . MET A 1 176 ? -0.404 5.176 22.935 1.00 95.88 176 MET A C 1
ATOM 1407 O O . MET A 1 176 ? -0.253 4.803 21.768 1.00 95.88 176 MET A O 1
ATOM 1411 N N . SER A 1 177 ? -0.487 4.316 23.954 1.00 96.88 177 SER A N 1
ATOM 1412 C CA . SER A 1 177 ? -0.502 2.863 23.756 1.00 96.88 177 SER A CA 1
ATOM 1413 C C . SER A 1 177 ? -1.563 2.455 22.729 1.00 96.88 177 SER A C 1
ATOM 1415 O O . SER A 1 177 ? -2.615 3.093 22.627 1.00 96.88 177 SER A O 1
ATOM 1417 N N . LEU A 1 178 ? -1.313 1.373 21.982 1.00 97.56 178 LEU A N 1
ATOM 1418 C CA . LEU A 1 178 ? -2.280 0.864 21.000 1.00 97.56 178 LEU A CA 1
ATOM 1419 C C . LEU A 1 178 ? -3.653 0.617 21.639 1.00 97.56 178 LEU A C 1
ATOM 1421 O O . LEU A 1 178 ? -4.672 0.948 21.049 1.00 97.56 178 LEU A O 1
ATOM 1425 N N . GLU A 1 179 ? -3.677 0.127 22.879 1.00 98.06 179 GLU A N 1
ATOM 1426 C CA . GLU A 1 179 ? -4.899 -0.056 23.661 1.00 98.06 179 GLU A CA 1
ATOM 1427 C C . GLU A 1 179 ? -5.681 1.253 23.852 1.00 98.06 179 GLU A C 1
ATOM 1429 O O . GLU A 1 179 ? -6.880 1.302 23.587 1.00 98.06 179 GLU A O 1
ATOM 1434 N N . ASN A 1 180 ? -5.014 2.338 24.253 1.00 98.12 180 ASN A N 1
ATOM 1435 C CA . ASN A 1 180 ? -5.672 3.632 24.439 1.00 98.12 180 ASN A CA 1
ATOM 1436 C C . ASN A 1 180 ? -6.101 4.263 23.108 1.00 98.12 180 ASN A C 1
ATOM 1438 O O . ASN A 1 180 ? -7.156 4.892 23.040 1.00 98.12 180 ASN A O 1
ATOM 1442 N N . GLN A 1 181 ? -5.335 4.055 22.035 1.00 98.06 181 GLN A N 1
ATOM 1443 C CA . GLN A 1 181 ? -5.754 4.469 20.697 1.00 98.06 181 GLN A CA 1
ATOM 1444 C C . GLN A 1 181 ? -7.014 3.711 20.238 1.00 98.06 181 GLN A C 1
ATOM 1446 O O . GLN A 1 181 ? -7.925 4.326 19.688 1.00 98.06 181 GLN A O 1
ATOM 1451 N N . VAL A 1 182 ? -7.117 2.407 20.521 1.00 98.38 182 VAL A N 1
ATOM 1452 C CA . VAL A 1 182 ? -8.317 1.604 20.226 1.00 98.38 182 VAL A CA 1
ATOM 1453 C C . VAL A 1 182 ? -9.516 2.053 21.065 1.00 98.38 182 VAL A C 1
ATOM 1455 O O . VAL A 1 182 ? -10.598 2.212 20.511 1.00 98.38 182 VAL A O 1
ATOM 1458 N N . LYS A 1 183 ? -9.342 2.353 22.360 1.00 98.06 183 LYS A N 1
ATOM 1459 C CA . LYS A 1 183 ? -10.412 2.944 23.192 1.00 98.06 183 LYS A CA 1
ATOM 1460 C C . LYS A 1 183 ? -10.923 4.268 22.619 1.00 98.06 183 LYS A C 1
ATOM 1462 O O . LYS A 1 183 ? -12.123 4.513 22.623 1.00 98.06 183 LYS A O 1
ATOM 1467 N N . MET A 1 184 ? -10.022 5.101 22.098 1.00 97.50 184 MET A N 1
ATOM 1468 C CA . MET A 1 184 ? -10.385 6.356 21.437 1.00 97.50 184 MET A CA 1
ATOM 1469 C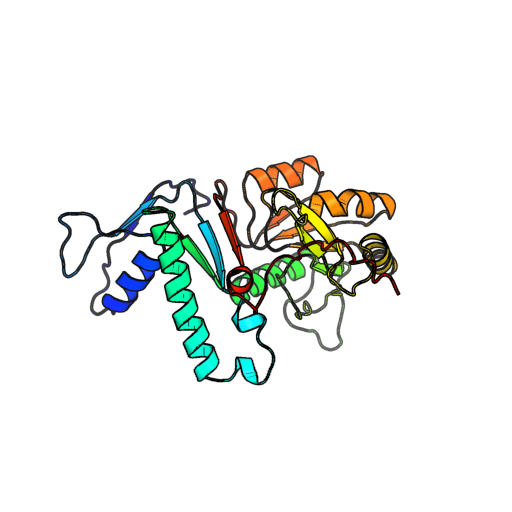 C . MET A 1 184 ? -11.140 6.130 20.121 1.00 97.50 184 MET A C 1
ATOM 1471 O O . MET A 1 184 ? -12.008 6.921 19.783 1.00 97.50 184 MET A O 1
ATOM 1475 N N . VAL A 1 185 ? -10.832 5.073 19.365 1.00 97.69 185 VAL A N 1
ATOM 1476 C CA . VAL A 1 185 ? -11.659 4.674 18.212 1.00 97.69 185 VAL A CA 1
ATOM 1477 C C . VAL A 1 185 ? -13.035 4.201 18.690 1.00 97.69 185 VAL A C 1
ATOM 1479 O O . VAL A 1 185 ? -14.042 4.608 18.120 1.00 97.69 185 VAL A O 1
ATOM 1482 N N . ASN A 1 186 ? -13.090 3.420 19.773 1.00 97.56 186 ASN A N 1
ATOM 1483 C CA . ASN A 1 186 ? -14.343 2.920 20.339 1.00 97.56 186 ASN A CA 1
ATOM 1484 C C . ASN A 1 186 ? -15.287 4.039 20.799 1.00 97.56 186 ASN A C 1
ATOM 1486 O O . ASN A 1 186 ? -16.496 3.920 20.655 1.00 97.56 186 ASN A O 1
ATOM 1490 N N . SER A 1 187 ? -14.752 5.145 21.328 1.00 97.19 187 SER A N 1
ATOM 1491 C CA . SER A 1 187 ? -15.572 6.244 21.857 1.00 97.19 187 SER A CA 1
ATOM 1492 C C . SER A 1 187 ? -16.399 6.979 20.798 1.00 97.19 187 SER A C 1
ATOM 1494 O O . SER A 1 187 ? -17.242 7.792 21.159 1.00 97.19 187 SER A O 1
ATOM 1496 N N . PHE A 1 188 ? -16.149 6.739 19.506 1.00 96.81 188 PHE A N 1
ATOM 1497 C CA . PHE A 1 188 ? -17.014 7.237 18.435 1.00 96.81 188 PHE A CA 1
ATOM 1498 C C . PHE A 1 188 ? -18.308 6.427 18.296 1.00 96.81 188 PHE A C 1
ATOM 1500 O O . PHE A 1 188 ? -19.223 6.918 17.648 1.00 96.81 188 PHE A O 1
ATOM 1507 N N . ASP A 1 189 ? -18.375 5.215 18.861 1.00 96.19 189 ASP A N 1
ATOM 1508 C CA . ASP A 1 189 ? -19.513 4.289 18.759 1.00 96.19 189 ASP A CA 1
ATOM 1509 C C . ASP A 1 189 ? -19.997 4.085 17.308 1.00 96.19 189 ASP A C 1
ATOM 1511 O O . ASP A 1 189 ? -21.181 4.134 16.974 1.00 96.19 189 ASP A O 1
ATOM 1515 N N . MET A 1 190 ? -19.041 3.891 16.394 1.00 97.06 190 MET A N 1
ATOM 1516 C CA . MET A 1 190 ? -19.301 3.731 14.963 1.00 97.06 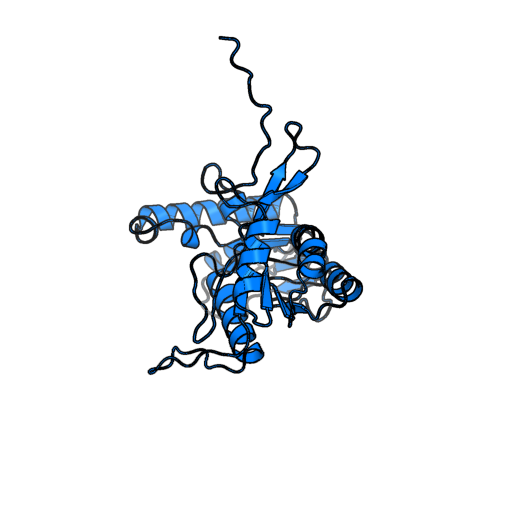190 MET A CA 1
ATOM 1517 C C . MET A 1 190 ? -18.607 2.489 14.404 1.00 97.06 190 MET A C 1
ATOM 1519 O O . MET A 1 190 ? -17.473 2.187 14.782 1.00 97.06 190 MET A O 1
ATOM 1523 N N . PRO A 1 191 ? -19.222 1.796 13.427 1.00 98.00 191 PRO A N 1
ATOM 1524 C CA . PRO A 1 191 ? -18.528 0.781 12.654 1.00 98.00 191 PRO A CA 1
ATOM 1525 C C . PRO A 1 191 ? -17.281 1.335 11.956 1.00 98.00 191 PRO A C 1
ATOM 1527 O O . PRO A 1 191 ? -17.280 2.451 11.429 1.00 98.00 191 PRO A O 1
ATOM 1530 N N . VAL A 1 192 ? -16.229 0.523 11.903 1.00 98.38 192 VAL A N 1
ATOM 1531 C CA . VAL A 1 192 ? -14.895 0.918 11.445 1.00 98.38 192 VAL A CA 1
ATOM 1532 C C . VAL A 1 192 ? -14.571 0.316 10.080 1.00 98.38 192 VAL A C 1
ATOM 1534 O O . VAL A 1 192 ? -14.730 -0.883 9.854 1.00 98.38 192 VAL A O 1
ATOM 1537 N N . ILE A 1 193 ? -14.052 1.148 9.180 1.00 98.62 193 ILE A N 1
ATOM 1538 C CA . ILE A 1 193 ? -13.384 0.745 7.942 1.00 98.62 193 ILE A CA 1
ATOM 1539 C C . ILE A 1 193 ? -11.878 0.912 8.169 1.00 98.62 193 ILE A C 1
ATOM 1541 O O . ILE A 1 193 ? -11.381 2.034 8.275 1.00 98.62 193 ILE A O 1
ATOM 1545 N N . LEU A 1 194 ? -11.162 -0.203 8.278 1.00 98.25 194 LEU A N 1
ATOM 1546 C CA . LEU A 1 194 ? -9.728 -0.241 8.561 1.00 98.25 194 LEU A CA 1
ATOM 1547 C C . LEU A 1 194 ? -8.913 -0.052 7.280 1.00 98.25 194 LEU A C 1
ATOM 1549 O O . LEU A 1 194 ? -9.173 -0.749 6.300 1.00 98.25 194 LEU A O 1
ATOM 1553 N N . ILE A 1 195 ? -7.907 0.829 7.299 1.00 98.00 195 ILE A N 1
ATOM 1554 C CA . ILE A 1 195 ? -7.050 1.110 6.133 1.00 98.00 195 ILE A CA 1
ATOM 1555 C C . ILE A 1 195 ? -5.578 0.809 6.429 1.00 98.00 195 ILE A C 1
ATOM 1557 O O . ILE A 1 195 ? -5.004 1.411 7.335 1.00 98.00 195 ILE A O 1
ATOM 1561 N N . ASP A 1 196 ? -4.953 -0.071 5.645 1.00 95.44 196 ASP A N 1
ATOM 1562 C CA . ASP A 1 196 ? -3.507 -0.361 5.715 1.00 95.44 196 ASP A CA 1
ATOM 1563 C C . ASP A 1 196 ? -2.845 -0.169 4.350 1.00 95.44 196 ASP A C 1
ATOM 1565 O O . ASP A 1 196 ? -3.496 -0.132 3.305 1.00 95.44 196 ASP A O 1
ATOM 1569 N N . ASP A 1 197 ? -1.523 -0.119 4.362 1.00 93.06 197 ASP A N 1
ATOM 1570 C CA . ASP A 1 197 ? -0.698 -0.059 3.166 1.00 93.06 197 ASP A CA 1
ATOM 1571 C C . ASP A 1 197 ? -0.835 -1.321 2.312 1.00 93.06 197 ASP A C 1
ATOM 1573 O O . ASP A 1 197 ? -1.012 -1.266 1.091 1.00 93.06 197 ASP A O 1
ATOM 1577 N N . TYR A 1 198 ? -0.762 -2.475 2.972 1.00 93.25 198 TYR A N 1
ATOM 1578 C CA . TYR A 1 198 ? -0.793 -3.779 2.335 1.00 93.25 198 TYR A CA 1
ATOM 1579 C C . TYR A 1 198 ? -1.250 -4.865 3.305 1.00 93.25 198 TYR A C 1
ATOM 1581 O O . TYR A 1 198 ? -1.107 -4.746 4.521 1.00 93.25 198 TYR A O 1
ATOM 1589 N N . LEU A 1 199 ? -1.719 -5.983 2.756 1.00 95.25 199 LEU A N 1
ATOM 1590 C CA . LEU A 1 199 ? -1.971 -7.199 3.517 1.00 95.25 199 LEU A CA 1
ATOM 1591 C C . LEU A 1 199 ? -1.252 -8.382 2.858 1.00 95.25 199 LEU A C 1
ATOM 1593 O O . LEU A 1 199 ? -1.604 -8.840 1.768 1.00 95.25 199 LEU A O 1
ATOM 1597 N N . HIS A 1 200 ? -0.200 -8.852 3.534 1.00 93.38 200 HIS A N 1
ATOM 1598 C CA . HIS A 1 200 ? 0.614 -9.991 3.094 1.00 93.38 200 HIS A CA 1
ATOM 1599 C C . HIS A 1 200 ? 0.962 -10.959 4.225 1.00 93.38 200 HIS A C 1
ATOM 1601 O O . HIS A 1 200 ? 0.523 -12.104 4.204 1.00 93.38 200 HIS A O 1
ATOM 1607 N N . LYS A 1 201 ? 1.692 -10.490 5.247 1.00 92.75 201 LYS A N 1
ATOM 1608 C CA . LYS A 1 201 ? 1.990 -11.268 6.470 1.00 92.75 201 LYS A CA 1
ATOM 1609 C C . LYS A 1 201 ? 1.073 -10.921 7.648 1.00 92.75 201 LYS A C 1
ATOM 1611 O O . LYS A 1 201 ? 0.981 -11.675 8.621 1.00 92.75 201 LYS A O 1
ATOM 1616 N N . GLY A 1 202 ? 0.381 -9.785 7.543 1.00 93.38 202 GLY A N 1
ATOM 1617 C CA . GLY A 1 202 ? -0.648 -9.340 8.479 1.00 93.38 202 GLY A CA 1
ATOM 1618 C C . GLY A 1 202 ? -0.134 -8.956 9.864 1.00 93.38 202 GLY A C 1
ATOM 1619 O O . GLY A 1 202 ? -0.901 -9.044 10.812 1.00 93.38 202 GLY A O 1
ATOM 1620 N N . TYR A 1 203 ? 1.134 -8.555 10.016 1.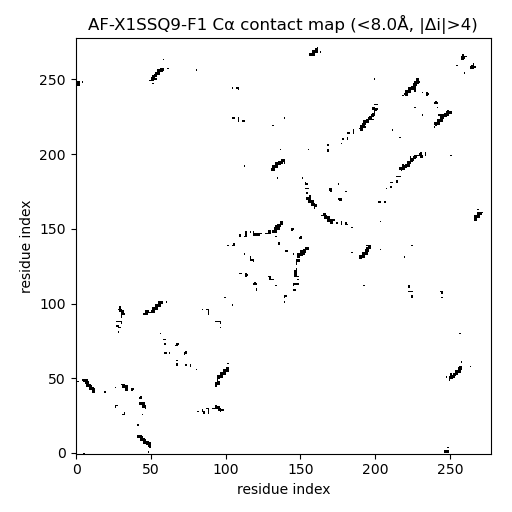00 94.88 203 TYR A N 1
ATOM 1621 C CA . TYR A 1 203 ? 1.706 -8.250 11.334 1.00 94.88 203 TYR A CA 1
ATOM 1622 C C . TYR A 1 203 ? 0.886 -7.210 12.111 1.00 94.88 203 TYR A C 1
ATOM 1624 O O . TYR A 1 203 ? 0.508 -7.471 13.247 1.00 94.88 203 TYR A O 1
ATOM 1632 N N . ARG A 1 204 ? 0.541 -6.075 11.484 1.00 95.38 204 ARG A N 1
ATOM 1633 C CA . ARG A 1 204 ? -0.241 -5.011 12.136 1.00 95.38 204 ARG A CA 1
ATOM 1634 C C . ARG A 1 204 ? -1.637 -5.477 12.530 1.00 95.38 204 ARG A C 1
ATOM 1636 O O . ARG A 1 204 ? -2.014 -5.344 13.690 1.00 95.38 204 ARG A O 1
ATOM 1643 N N . ILE A 1 205 ? -2.382 -6.063 11.589 1.00 96.56 205 ILE A N 1
ATOM 1644 C CA . ILE A 1 205 ? -3.746 -6.525 11.868 1.00 96.56 205 ILE A CA 1
ATOM 1645 C C . ILE A 1 205 ? -3.760 -7.630 12.931 1.00 96.56 205 ILE A C 1
ATOM 1647 O O . ILE A 1 205 ? -4.581 -7.573 13.834 1.00 96.56 205 ILE A O 1
ATOM 1651 N N . LYS A 1 206 ? -2.802 -8.568 12.917 1.00 96.12 206 LYS A N 1
ATOM 1652 C CA . LYS A 1 206 ? -2.681 -9.614 13.948 1.00 96.12 206 LYS A CA 1
ATOM 1653 C C . LYS A 1 206 ? -2.395 -9.038 15.337 1.00 96.12 206 LYS A C 1
ATOM 1655 O O . LYS A 1 206 ? -2.889 -9.580 16.317 1.00 96.12 206 LYS A O 1
ATOM 1660 N N . THR A 1 207 ? -1.628 -7.951 15.430 1.00 96.88 207 THR A N 1
ATOM 1661 C CA . THR A 1 207 ? -1.381 -7.254 16.702 1.00 96.88 207 THR A CA 1
ATOM 1662 C C . THR A 1 207 ? -2.605 -6.477 17.191 1.00 96.88 207 THR A C 1
ATOM 1664 O O . THR A 1 207 ? -2.853 -6.435 18.393 1.00 96.88 207 THR A O 1
ATOM 1667 N N . LEU A 1 208 ? -3.373 -5.862 16.289 1.00 97.44 208 LEU A N 1
ATOM 1668 C CA . LEU A 1 208 ? -4.536 -5.046 16.651 1.00 97.44 208 LEU A CA 1
ATOM 1669 C C . LEU A 1 208 ? -5.810 -5.869 16.892 1.00 97.44 208 LEU A C 1
ATOM 1671 O O . LEU A 1 208 ? -6.632 -5.483 17.717 1.00 97.44 208 LEU A O 1
ATOM 1675 N N . GLU A 1 209 ? -5.972 -7.009 16.220 1.00 97.12 209 GLU A N 1
ATOM 1676 C CA . GLU A 1 209 ? -7.177 -7.843 16.290 1.00 97.12 209 GLU A CA 1
ATOM 1677 C C . GLU A 1 209 ? -7.580 -8.240 17.728 1.00 97.12 209 GLU A C 1
ATOM 1679 O O . GLU A 1 209 ? -8.761 -8.109 18.057 1.00 97.12 209 GLU A O 1
ATOM 1684 N N . PRO A 1 210 ? -6.662 -8.650 18.631 1.00 97.69 210 PRO A N 1
ATOM 1685 C CA . PRO A 1 210 ? -7.016 -8.915 20.026 1.00 97.69 210 PRO A CA 1
ATOM 1686 C C . PRO A 1 210 ? -7.581 -7.688 20.751 1.00 97.69 210 PRO A C 1
ATOM 1688 O O . PRO A 1 210 ? -8.510 -7.820 21.545 1.00 97.69 210 PRO A O 1
ATOM 1691 N N . LEU A 1 211 ? -7.059 -6.490 20.463 1.00 98.19 211 LEU A N 1
ATOM 1692 C CA . LEU A 1 211 ? -7.565 -5.243 21.039 1.00 98.19 211 LEU A CA 1
ATOM 1693 C C . LEU A 1 211 ? -8.947 -4.908 20.476 1.00 98.19 211 LEU A C 1
ATOM 1695 O O . LEU A 1 211 ? -9.838 -4.533 21.232 1.00 98.19 211 LEU A O 1
ATOM 1699 N N . PHE A 1 212 ? -9.152 -5.092 19.171 1.00 98.00 212 PHE A N 1
ATOM 1700 C CA . PHE A 1 212 ? -10.455 -4.887 18.545 1.00 98.00 212 PHE A CA 1
ATOM 1701 C C . PHE A 1 212 ? -11.526 -5.808 19.129 1.00 98.00 212 PHE A C 1
ATOM 1703 O O . PHE A 1 212 ? -12.621 -5.340 19.418 1.00 98.00 212 PHE A O 1
ATOM 1710 N N . LYS A 1 213 ? -11.200 -7.081 19.384 1.00 97.50 213 LYS A N 1
ATOM 1711 C CA . LYS A 1 213 ? -12.107 -8.018 20.065 1.00 97.50 213 LYS A CA 1
ATOM 1712 C C . LYS A 1 213 ? -12.360 -7.629 21.521 1.00 97.50 213 LYS A C 1
ATOM 1714 O O . LYS A 1 213 ? -13.502 -7.646 21.958 1.00 97.50 213 LYS A O 1
ATOM 1719 N N . LYS A 1 214 ? -11.313 -7.242 22.262 1.00 98.25 214 LYS A N 1
ATOM 1720 C CA . LYS A 1 214 ? -11.417 -6.830 23.674 1.00 98.25 214 LYS A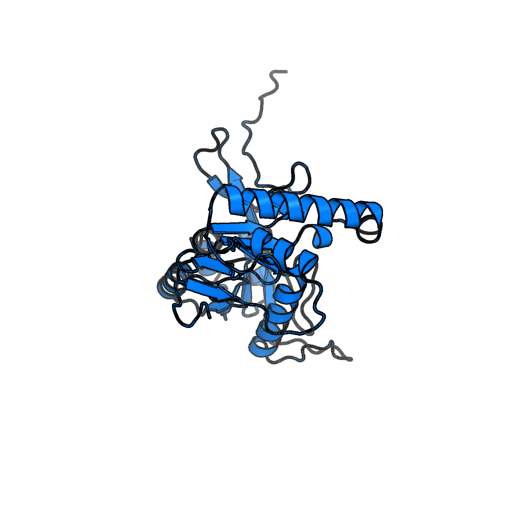 CA 1
ATOM 1721 C C . LYS A 1 214 ? -12.371 -5.648 23.878 1.00 98.25 214 LYS A C 1
ATOM 1723 O O . LYS A 1 214 ? -13.048 -5.597 24.898 1.00 98.25 214 LYS A O 1
ATOM 1728 N N . TYR A 1 215 ? -12.398 -4.707 22.936 1.00 97.88 215 TYR A N 1
ATOM 1729 C CA . TYR A 1 215 ? -13.225 -3.496 23.007 1.00 97.88 215 TYR A CA 1
ATOM 1730 C C . TYR A 1 215 ? -14.460 -3.529 22.102 1.00 97.88 215 TYR A C 1
ATOM 1732 O O . TYR A 1 215 ? -15.056 -2.480 21.889 1.00 97.88 215 TYR A O 1
ATOM 1740 N N . ASP A 1 216 ? -14.826 -4.700 21.572 1.00 97.12 216 ASP A N 1
ATOM 1741 C CA . ASP A 1 216 ? -15.978 -4.897 20.679 1.00 97.12 216 ASP A CA 1
ATOM 1742 C C . ASP A 1 216 ? -16.040 -3.905 19.497 1.00 97.12 216 ASP A C 1
ATOM 1744 O O . ASP A 1 216 ? -17.081 -3.356 19.133 1.00 97.12 216 ASP A O 1
ATOM 1748 N N . ILE A 1 217 ? -14.890 -3.652 18.862 1.00 98.00 217 ILE A N 1
ATOM 1749 C CA . ILE A 1 217 ? -14.834 -2.766 17.699 1.00 98.00 217 ILE A CA 1
ATOM 1750 C C . ILE A 1 217 ? -15.514 -3.443 16.506 1.00 98.00 217 ILE A C 1
ATOM 1752 O O . ILE A 1 217 ? -15.031 -4.439 15.954 1.00 98.00 217 ILE A O 1
ATOM 1756 N N . LYS A 1 218 ? -16.604 -2.832 16.041 1.00 97.12 218 LYS A N 1
ATOM 1757 C CA . LYS A 1 218 ? -17.391 -3.277 14.884 1.00 97.12 218 LYS A CA 1
ATOM 1758 C C . LYS A 1 218 ? -16.664 -2.984 13.571 1.00 97.12 218 LYS A C 1
ATOM 1760 O O . LYS A 1 218 ? -16.948 -1.999 12.892 1.00 97.12 218 LYS A O 1
ATOM 1765 N N . ILE A 1 219 ? -15.713 -3.829 13.186 1.00 97.88 219 ILE A N 1
ATOM 1766 C CA . ILE A 1 219 ? -15.004 -3.686 11.905 1.00 97.88 219 ILE A CA 1
ATOM 1767 C C . ILE A 1 219 ? -15.912 -4.140 10.762 1.00 97.88 219 ILE A C 1
ATOM 1769 O O . ILE A 1 219 ? -16.219 -5.323 10.630 1.00 97.88 219 ILE A O 1
ATOM 1773 N N . LYS A 1 220 ? -16.302 -3.186 9.915 1.00 97.56 220 LYS A N 1
ATOM 1774 C CA . LYS A 1 220 ? -17.128 -3.403 8.724 1.00 97.56 220 LYS A CA 1
ATOM 1775 C C . LYS A 1 220 ? -16.320 -3.989 7.570 1.00 97.56 220 LYS A C 1
ATOM 1777 O O . LYS A 1 220 ? -16.818 -4.852 6.858 1.00 97.56 220 LYS A O 1
ATOM 1782 N N . LYS A 1 221 ? -15.103 -3.478 7.350 1.00 98.00 221 LYS A N 1
ATOM 1783 C CA . LYS A 1 221 ? -14.249 -3.869 6.220 1.00 98.00 221 LYS A CA 1
ATOM 1784 C C . LYS A 1 221 ? -12.794 -3.467 6.440 1.00 98.00 221 LYS A C 1
ATOM 1786 O O . LYS A 1 221 ? -12.529 -2.461 7.097 1.00 98.00 221 LYS A O 1
ATOM 1791 N N . ILE A 1 222 ? -11.872 -4.213 5.844 1.00 98.19 222 ILE A N 1
ATOM 1792 C CA . ILE A 1 222 ? -10.462 -3.843 5.696 1.00 98.19 222 ILE A CA 1
ATOM 1793 C C . ILE A 1 222 ? -10.233 -3.443 4.236 1.00 98.19 222 ILE A C 1
ATOM 1795 O O . ILE A 1 222 ? -10.600 -4.184 3.330 1.00 98.19 222 ILE A O 1
ATOM 1799 N N . ILE A 1 223 ? -9.639 -2.280 3.985 1.00 98.44 223 ILE A N 1
ATOM 1800 C CA . ILE A 1 223 ? -9.287 -1.830 2.635 1.00 98.44 223 ILE A CA 1
ATOM 1801 C C . ILE A 1 223 ? -7.793 -1.518 2.601 1.00 98.44 223 ILE A C 1
ATOM 1803 O O . ILE A 1 223 ? -7.322 -0.687 3.369 1.00 98.44 223 ILE A O 1
ATOM 1807 N N . VAL A 1 224 ? -7.041 -2.168 1.714 1.00 97.19 224 VAL A N 1
ATOM 1808 C CA . VAL A 1 224 ? -5.579 -2.003 1.637 1.00 97.19 224 VAL A CA 1
ATOM 1809 C C . VAL A 1 224 ? -5.095 -1.508 0.281 1.00 97.19 224 VAL A C 1
ATOM 1811 O O . VAL A 1 224 ? -5.744 -1.729 -0.739 1.00 97.19 224 VAL A O 1
ATOM 1814 N N . GLY A 1 225 ? -3.931 -0.862 0.232 1.00 95.25 225 GLY A N 1
ATOM 1815 C CA . GLY A 1 225 ? -3.308 -0.489 -1.043 1.00 95.25 225 GLY A CA 1
ATOM 1816 C C . GLY A 1 225 ? -3.012 -1.706 -1.914 1.00 95.25 225 GLY A C 1
ATOM 1817 O O . GLY A 1 225 ? -3.470 -1.783 -3.053 1.00 95.25 225 GLY A O 1
ATOM 1818 N N . ALA A 1 226 ? -2.305 -2.684 -1.350 1.00 94.44 226 ALA A N 1
ATOM 1819 C CA . ALA A 1 226 ? -1.988 -3.941 -2.020 1.00 94.44 226 ALA A CA 1
ATOM 1820 C C . ALA A 1 226 ? -2.431 -5.163 -1.201 1.00 94.44 226 ALA A C 1
ATOM 1822 O O . ALA A 1 226 ? -2.093 -5.293 -0.026 1.00 94.44 226 ALA A O 1
ATOM 1823 N N . LEU A 1 227 ? -3.151 -6.094 -1.819 1.00 95.69 227 LEU A N 1
ATOM 1824 C CA . LEU A 1 227 ? -3.553 -7.358 -1.198 1.00 95.69 227 LEU A CA 1
ATOM 1825 C C . LEU A 1 227 ? -2.894 -8.520 -1.929 1.00 95.69 227 LEU A C 1
ATOM 1827 O O . LEU A 1 227 ? -2.994 -8.618 -3.147 1.00 95.69 227 LEU A O 1
ATOM 1831 N N . SER A 1 228 ? -2.250 -9.410 -1.182 1.00 95.12 228 SER A N 1
ATOM 1832 C CA . SER A 1 228 ? -1.693 -10.651 -1.735 1.00 95.12 228 SER A CA 1
ATOM 1833 C C . SER A 1 228 ? -2.589 -11.859 -1.482 1.00 95.12 228 SER A C 1
ATOM 1835 O O . SER A 1 228 ? -3.519 -11.774 -0.677 1.00 95.12 228 SER A O 1
ATOM 1837 N N . GLY A 1 229 ? -2.289 -12.994 -2.123 1.00 94.44 229 GLY A N 1
ATOM 1838 C CA . GLY A 1 229 ? -2.990 -14.260 -1.885 1.00 94.44 229 GLY A CA 1
ATOM 1839 C C . GLY A 1 229 ? -2.937 -14.670 -0.412 1.00 94.44 229 GLY A C 1
ATOM 1840 O O . GLY A 1 229 ? -3.979 -14.814 0.225 1.00 94.44 229 GLY A O 1
ATOM 1841 N N . SER A 1 230 ? -1.737 -14.690 0.178 1.00 94.75 230 SER A N 1
ATOM 1842 C CA . SER A 1 230 ? -1.559 -14.963 1.614 1.00 94.75 230 SER A CA 1
ATOM 1843 C C . SER A 1 230 ? -2.260 -13.929 2.502 1.00 94.75 230 SER A C 1
ATOM 1845 O O . SER A 1 230 ? -2.756 -14.238 3.582 1.00 94.75 230 SER A O 1
ATOM 1847 N N . GLY A 1 231 ? -2.337 -12.676 2.051 1.00 96.00 231 GLY A N 1
ATOM 1848 C CA . GLY A 1 231 ? -3.093 -11.637 2.741 1.00 96.00 231 GLY A CA 1
ATOM 1849 C C . GLY A 1 231 ? -4.594 -11.913 2.775 1.00 96.00 231 GLY A C 1
ATOM 1850 O O . GLY A 1 231 ? -5.234 -11.719 3.808 1.00 96.00 231 GLY A O 1
ATOM 1851 N N . LYS A 1 232 ? -5.150 -12.396 1.661 1.00 96.12 232 LYS A N 1
ATOM 1852 C CA . LYS A 1 232 ? -6.558 -12.790 1.550 1.00 96.12 232 LYS A CA 1
ATOM 1853 C C . LYS A 1 232 ? -6.875 -13.983 2.455 1.00 96.12 232 LYS A C 1
ATOM 1855 O O . LYS A 1 232 ? -7.909 -13.982 3.123 1.00 96.12 232 LYS A O 1
ATOM 1860 N N . GLU A 1 233 ? -5.970 -14.954 2.543 1.00 96.81 233 GLU A N 1
ATOM 1861 C CA . GLU A 1 233 ? -6.076 -16.069 3.495 1.00 96.81 233 GLU A CA 1
ATOM 1862 C C . GLU A 1 233 ? -6.087 -15.570 4.944 1.00 96.81 233 GLU A C 1
ATOM 1864 O O . GLU A 1 233 ? -6.956 -15.960 5.719 1.00 96.81 233 GLU A O 1
ATOM 1869 N N . ILE A 1 234 ? -5.192 -14.641 5.305 1.00 97.00 234 ILE A N 1
ATOM 1870 C CA . ILE A 1 234 ? -5.184 -14.029 6.644 1.00 97.00 234 ILE A CA 1
ATOM 1871 C C . ILE A 1 234 ? -6.519 -13.343 6.942 1.00 97.00 234 ILE A C 1
ATOM 1873 O O . ILE A 1 234 ? -7.069 -13.551 8.020 1.00 97.00 234 ILE A O 1
ATOM 1877 N N . ALA A 1 235 ? -7.055 -12.545 6.015 1.00 96.81 235 ALA A N 1
ATOM 1878 C CA . ALA A 1 235 ? -8.354 -11.899 6.203 1.00 96.81 235 ALA A CA 1
ATOM 1879 C C . ALA A 1 235 ? -9.473 -12.929 6.439 1.00 96.81 235 ALA A C 1
ATOM 1881 O O . ALA A 1 235 ? -10.283 -12.760 7.349 1.00 96.81 235 ALA A O 1
ATOM 1882 N N . THR A 1 236 ? -9.448 -14.034 5.689 1.00 96.94 236 THR A N 1
ATOM 1883 C CA . THR A 1 236 ? -10.399 -15.146 5.827 1.00 96.94 236 THR A CA 1
ATOM 1884 C C . THR A 1 236 ? -10.293 -15.809 7.203 1.00 96.94 236 THR A C 1
ATOM 1886 O O . THR A 1 236 ? -11.304 -15.972 7.879 1.00 96.94 236 THR A O 1
ATOM 1889 N N . ILE A 1 237 ? -9.075 -16.115 7.670 1.00 96.62 237 ILE A N 1
ATOM 1890 C CA . ILE A 1 237 ? -8.821 -16.698 9.003 1.00 96.62 237 ILE A CA 1
ATOM 1891 C C . ILE A 1 237 ? -9.314 -15.772 10.122 1.00 96.62 237 ILE A C 1
ATOM 1893 O O . ILE A 1 237 ? -9.834 -16.233 11.136 1.00 96.62 237 ILE A O 1
ATOM 1897 N N . LEU A 1 238 ? -9.161 -14.458 9.949 1.00 95.25 238 LEU A N 1
ATOM 1898 C CA . LEU A 1 238 ? -9.640 -13.461 10.907 1.00 95.25 238 LEU A CA 1
ATOM 1899 C C . LEU A 1 238 ? -11.153 -13.194 10.796 1.00 95.25 238 LEU A C 1
ATOM 1901 O O . LEU A 1 238 ? -11.675 -12.397 11.574 1.00 95.25 238 LEU A O 1
ATOM 1905 N N . ASN A 1 239 ? -11.850 -13.846 9.859 1.00 95.81 239 ASN A N 1
ATOM 1906 C CA . ASN A 1 239 ? -13.249 -13.596 9.515 1.00 95.81 239 ASN A CA 1
ATOM 1907 C C . ASN A 1 239 ? -13.522 -12.109 9.210 1.00 95.81 239 ASN A C 1
ATOM 1909 O O . ASN A 1 239 ? -14.451 -11.494 9.737 1.00 95.81 239 ASN A O 1
ATOM 1913 N N . ARG A 1 240 ? -12.652 -11.501 8.394 1.00 95.62 240 ARG A N 1
ATOM 1914 C CA . ARG A 1 240 ? -12.734 -10.095 7.978 1.00 95.62 240 ARG A CA 1
ATOM 1915 C C . ARG A 1 240 ? -12.905 -9.993 6.464 1.00 95.62 240 ARG A C 1
ATOM 1917 O O . ARG A 1 240 ? -12.150 -10.594 5.707 1.00 95.62 240 ARG A O 1
ATOM 1924 N N . ASP A 1 241 ? -13.855 -9.166 6.028 1.00 96.25 241 ASP A N 1
ATOM 1925 C CA . ASP A 1 241 ? -13.981 -8.774 4.622 1.00 96.25 241 ASP A CA 1
ATOM 1926 C C . ASP A 1 241 ? -12.837 -7.816 4.253 1.00 96.25 241 ASP A C 1
ATOM 1928 O O . ASP A 1 241 ? -12.651 -6.779 4.901 1.00 96.25 241 ASP A O 1
ATOM 1932 N N . ALA A 1 242 ? -12.065 -8.173 3.225 1.00 97.06 242 ALA A N 1
ATOM 1933 C CA . ALA A 1 242 ? -10.927 -7.405 2.741 1.00 97.06 242 ALA A CA 1
ATOM 1934 C C . ALA A 1 242 ? -11.109 -7.009 1.270 1.00 97.06 242 ALA A C 1
ATOM 1936 O O . ALA A 1 242 ? -11.402 -7.839 0.413 1.00 97.06 242 ALA A O 1
ATOM 1937 N N . ASP A 1 243 ? -10.872 -5.735 0.970 1.00 97.56 243 ASP A N 1
ATOM 1938 C CA . ASP A 1 243 ? -10.801 -5.184 -0.384 1.00 97.56 243 ASP A CA 1
ATOM 1939 C C . ASP A 1 243 ? -9.467 -4.447 -0.576 1.00 97.56 243 ASP A C 1
ATOM 1941 O O . ASP A 1 243 ? -8.741 -4.165 0.379 1.00 97.56 243 ASP A O 1
ATOM 1945 N N . CYS A 1 244 ? -9.100 -4.162 -1.819 1.00 96.31 244 CYS A N 1
ATOM 1946 C CA . CYS A 1 244 ? -7.819 -3.554 -2.138 1.00 96.31 244 CYS A CA 1
ATOM 1947 C C . CYS A 1 244 ? -7.857 -2.636 -3.356 1.00 96.31 244 CYS A C 1
ATOM 1949 O O . CYS A 1 244 ? -8.771 -2.721 -4.177 1.00 96.31 244 CYS A O 1
ATOM 1951 N N . ALA A 1 245 ? -6.860 -1.755 -3.479 1.00 95.75 245 ALA A N 1
ATOM 1952 C CA . ALA A 1 245 ? -6.626 -1.012 -4.718 1.00 95.75 245 ALA A CA 1
ATOM 1953 C C . ALA A 1 245 ? -5.956 -1.894 -5.786 1.00 95.75 245 ALA A C 1
ATOM 1955 O O . ALA A 1 245 ? -6.353 -1.845 -6.949 1.00 95.75 245 ALA A O 1
ATOM 1956 N N . HIS A 1 246 ? -4.994 -2.728 -5.382 1.00 93.56 246 HIS A N 1
ATOM 1957 C CA . HIS A 1 246 ? -4.296 -3.667 -6.258 1.00 93.56 246 HIS A CA 1
ATOM 1958 C C . HIS A 1 246 ? -4.241 -5.062 -5.631 1.00 93.56 246 HIS A C 1
ATOM 1960 O O . HIS A 1 246 ? -3.760 -5.221 -4.508 1.00 93.56 246 HIS A O 1
ATOM 1966 N N . PHE A 1 247 ? -4.690 -6.078 -6.367 1.00 94.06 247 PHE A N 1
ATOM 1967 C CA . PHE A 1 247 ? -4.515 -7.473 -5.976 1.00 94.06 247 PHE A CA 1
ATOM 1968 C C . PHE A 1 247 ? -3.278 -8.055 -6.670 1.00 94.06 247 PHE A C 1
ATOM 1970 O O . PHE A 1 247 ? -3.089 -7.890 -7.873 1.00 94.06 247 PHE A O 1
ATOM 1977 N N . ILE A 1 248 ? -2.388 -8.673 -5.891 1.00 92.88 248 ILE A N 1
ATOM 1978 C CA . ILE A 1 248 ? -1.118 -9.239 -6.358 1.00 92.88 248 ILE A CA 1
ATOM 1979 C C . ILE A 1 248 ? -0.915 -10.611 -5.700 1.00 92.88 248 ILE A C 1
ATOM 1981 O O . ILE A 1 248 ? -0.310 -10.682 -4.626 1.00 92.88 248 ILE A O 1
ATOM 1985 N N . PRO A 1 249 ? -1.408 -11.702 -6.318 1.00 91.19 249 PRO A N 1
ATOM 1986 C CA . PRO A 1 249 ? -1.467 -13.027 -5.697 1.00 91.19 249 PRO A CA 1
ATOM 1987 C C . PRO A 1 249 ? -0.129 -13.476 -5.097 1.00 91.19 249 PRO A C 1
ATOM 1989 O O . PRO A 1 249 ? -0.044 -13.749 -3.898 1.00 91.19 249 PRO A O 1
ATOM 1992 N N . ASN A 1 250 ? 0.925 -13.436 -5.914 1.00 91.12 250 ASN A N 1
ATOM 1993 C CA . ASN A 1 250 ? 2.245 -13.994 -5.620 1.00 91.12 250 ASN A CA 1
ATOM 1994 C C . ASN A 1 250 ? 3.276 -12.914 -5.257 1.00 91.12 250 ASN A C 1
ATOM 1996 O O . ASN A 1 250 ? 4.414 -12.928 -5.724 1.00 91.12 250 ASN A O 1
ATOM 2000 N N . LEU A 1 251 ? 2.869 -11.944 -4.435 1.00 91.00 251 LEU A N 1
ATOM 2001 C CA . LEU A 1 251 ? 3.733 -10.852 -3.988 1.00 91.00 251 LEU A CA 1
ATOM 2002 C C . LEU A 1 251 ? 5.029 -11.378 -3.352 1.00 91.00 251 LEU A C 1
ATOM 2004 O O . LEU A 1 251 ? 4.991 -12.101 -2.357 1.00 91.00 251 LEU A O 1
ATOM 2008 N N . ARG A 1 252 ? 6.181 -10.964 -3.892 1.00 91.19 252 ARG A N 1
ATOM 2009 C CA . ARG A 1 252 ? 7.494 -11.309 -3.333 1.00 91.19 252 ARG A CA 1
ATOM 2010 C C . ARG A 1 252 ? 7.857 -10.388 -2.180 1.00 91.19 252 ARG A C 1
ATOM 2012 O O . ARG A 1 252 ? 8.205 -10.847 -1.095 1.00 91.19 252 ARG A O 1
ATOM 2019 N N . LEU A 1 253 ? 7.828 -9.085 -2.450 1.00 90.69 253 LEU A N 1
ATOM 2020 C CA . LEU A 1 253 ? 8.247 -8.030 -1.535 1.00 90.69 253 LEU A CA 1
ATOM 2021 C C . LEU A 1 253 ? 7.447 -6.756 -1.783 1.00 90.69 253 LEU A C 1
ATOM 2023 O O . LEU A 1 253 ? 6.972 -6.506 -2.890 1.00 90.69 253 LEU A O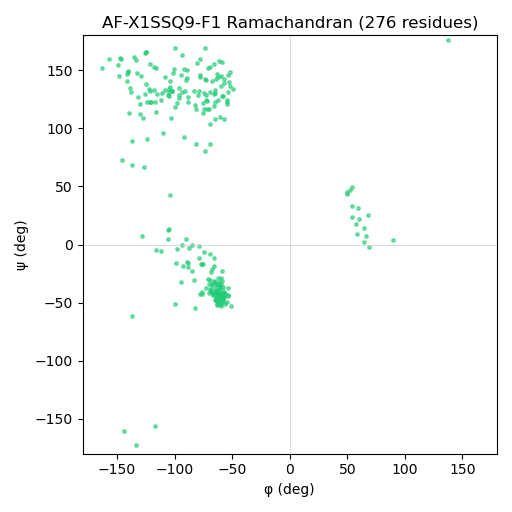 1
ATOM 2027 N N . TRP A 1 254 ? 7.346 -5.940 -0.742 1.00 91.44 254 TRP A N 1
ATOM 2028 C CA . TRP A 1 254 ? 6.700 -4.639 -0.780 1.00 91.44 254 TRP A CA 1
ATOM 2029 C C . TRP A 1 254 ? 7.497 -3.650 0.062 1.00 91.44 254 TRP A C 1
ATOM 2031 O O . TRP A 1 254 ? 7.984 -4.010 1.137 1.00 91.44 254 TRP A O 1
ATOM 2041 N N . PHE A 1 255 ? 7.598 -2.417 -0.426 1.00 92.12 255 PHE A N 1
ATOM 2042 C CA . PHE A 1 255 ? 8.298 -1.332 0.247 1.00 92.12 255 PHE A CA 1
ATOM 2043 C C . PHE A 1 255 ? 7.552 -0.007 0.096 1.00 92.12 255 PHE A C 1
ATOM 2045 O O . PHE A 1 255 ? 6.944 0.259 -0.941 1.00 92.12 255 PHE A O 1
ATOM 2052 N N . ASN A 1 256 ? 7.680 0.860 1.097 1.00 92.31 256 ASN A N 1
ATOM 2053 C CA . ASN A 1 256 ? 7.480 2.296 0.923 1.00 92.31 256 ASN A CA 1
ATOM 2054 C C . ASN A 1 256 ? 8.828 2.938 0.578 1.00 92.31 256 ASN A C 1
ATOM 2056 O O . ASN A 1 256 ? 9.825 2.683 1.251 1.00 92.31 256 ASN A O 1
ATOM 2060 N N . GLU A 1 257 ? 8.865 3.779 -0.452 1.00 94.75 257 GLU A N 1
ATOM 2061 C CA . GLU A 1 257 ? 10.068 4.494 -0.891 1.00 94.75 257 GLU A CA 1
ATOM 2062 C C . GLU A 1 257 ? 10.715 5.270 0.265 1.00 94.75 257 GLU A C 1
ATOM 2064 O O . GLU A 1 257 ? 11.923 5.187 0.480 1.00 94.75 257 GLU A O 1
ATOM 2069 N N . SER A 1 258 ? 9.893 5.957 1.054 1.00 92.31 258 SER A N 1
ATOM 2070 C CA . SER A 1 258 ? 10.322 6.762 2.192 1.00 92.31 258 SER A CA 1
ATOM 2071 C C . SER A 1 258 ? 11.064 5.997 3.285 1.00 92.31 258 SER A C 1
ATOM 2073 O O . SER A 1 258 ? 11.899 6.577 3.975 1.00 92.31 258 SER A O 1
ATOM 2075 N N . GLU A 1 259 ? 10.777 4.706 3.459 1.00 91.62 259 GLU A N 1
ATOM 2076 C CA . GLU A 1 259 ? 11.428 3.857 4.469 1.00 91.62 259 GLU A CA 1
ATOM 2077 C C . GLU A 1 259 ? 12.842 3.456 4.063 1.00 91.62 259 GLU A C 1
ATOM 2079 O O . GLU A 1 259 ? 13.627 3.028 4.904 1.00 91.62 259 GLU A O 1
ATOM 2084 N N . LEU A 1 260 ? 13.168 3.598 2.778 1.00 93.00 260 LEU A N 1
ATOM 2085 C CA . LEU A 1 260 ? 14.452 3.206 2.209 1.00 93.00 260 LEU A CA 1
ATOM 2086 C C . LEU A 1 260 ? 15.420 4.384 2.074 1.00 93.00 260 LEU A C 1
ATOM 2088 O O . LEU A 1 260 ? 16.571 4.190 1.683 1.00 93.00 260 LEU A O 1
ATOM 2092 N N . TYR A 1 261 ? 14.978 5.598 2.408 1.00 91.50 261 TYR A N 1
ATOM 2093 C CA . TYR A 1 261 ? 15.826 6.781 2.433 1.00 91.50 261 TYR A CA 1
ATOM 2094 C C . TYR A 1 261 ? 16.276 7.108 3.858 1.00 91.50 261 TYR A C 1
ATOM 2096 O O . TYR A 1 261 ? 15.438 7.429 4.709 1.00 91.50 261 TYR A O 1
ATOM 2104 N N . PRO A 1 262 ? 17.598 7.081 4.126 1.00 84.88 262 PRO A N 1
ATOM 2105 C CA . PRO A 1 262 ? 18.139 7.495 5.412 1.00 84.88 262 PRO A CA 1
ATOM 2106 C C . PRO A 1 262 ? 17.647 8.890 5.800 1.00 84.88 262 PRO A C 1
ATOM 2108 O O . PRO A 1 262 ? 17.579 9.786 4.959 1.00 84.88 262 PRO A O 1
ATOM 2111 N N . PHE A 1 263 ? 17.325 9.067 7.082 1.00 83.50 263 PHE A N 1
ATOM 2112 C CA . PHE A 1 263 ? 16.857 10.329 7.673 1.00 83.50 263 PHE A CA 1
ATOM 2113 C C . PHE A 1 263 ? 15.499 10.851 7.164 1.00 83.50 263 PHE A C 1
ATOM 2115 O O . PHE A 1 263 ? 15.060 11.904 7.622 1.00 83.50 263 PHE A O 1
ATOM 2122 N N . VAL A 1 264 ? 14.814 10.135 6.264 1.00 86.25 264 VAL A N 1
ATOM 2123 C CA . VAL A 1 264 ? 13.457 10.481 5.801 1.00 86.25 264 VAL A CA 1
ATOM 2124 C C . VAL A 1 264 ? 12.409 9.646 6.530 1.00 86.25 264 VAL A C 1
ATOM 2126 O O . VAL A 1 264 ? 11.453 10.188 7.083 1.00 86.25 264 VAL A O 1
ATOM 2129 N N . GLY A 1 265 ? 12.594 8.330 6.542 1.00 84.81 265 GLY A N 1
ATOM 2130 C CA . GLY A 1 265 ? 11.722 7.384 7.222 1.00 84.81 265 GLY A CA 1
ATOM 2131 C C . GLY A 1 265 ? 12.516 6.231 7.820 1.00 84.81 265 GLY A C 1
ATOM 2132 O O . GLY A 1 265 ? 13.724 6.333 8.033 1.00 84.81 265 GLY A O 1
ATOM 2133 N N . GLY A 1 266 ? 11.816 5.136 8.097 1.00 86.25 266 GLY A N 1
ATOM 2134 C CA . GLY A 1 266 ? 12.395 3.910 8.630 1.00 86.25 266 GLY A CA 1
ATOM 2135 C C . GLY A 1 266 ? 11.540 3.305 9.735 1.00 86.25 266 GLY A C 1
ATOM 2136 O O . GLY A 1 266 ? 10.523 3.873 10.133 1.00 86.25 266 GLY A O 1
ATOM 2137 N N . ASP A 1 267 ? 11.981 2.144 10.202 1.00 88.94 267 ASP A N 1
ATOM 2138 C CA . ASP A 1 267 ? 11.419 1.444 11.353 1.00 88.94 267 ASP A CA 1
ATOM 2139 C C . ASP A 1 267 ? 12.169 1.854 12.634 1.00 88.94 267 ASP A C 1
ATOM 2141 O O . ASP A 1 267 ? 13.367 2.161 12.606 1.00 88.94 267 ASP A O 1
ATOM 2145 N N . ALA A 1 268 ? 11.484 1.822 13.776 1.00 90.44 268 ALA A N 1
ATOM 2146 C CA . ALA A 1 268 ? 12.096 2.124 15.063 1.00 90.44 268 ALA A CA 1
ATOM 2147 C C . ALA A 1 268 ? 13.053 1.012 15.515 1.00 90.44 268 ALA A C 1
ATOM 2149 O O . ALA A 1 268 ? 12.854 -0.170 15.232 1.00 90.44 268 ALA A O 1
ATOM 2150 N N . LEU A 1 269 ? 14.064 1.388 16.300 1.00 91.25 269 LEU A N 1
ATOM 2151 C CA . LEU A 1 269 ? 14.976 0.458 16.963 1.00 91.25 269 LEU A CA 1
ATOM 2152 C C . LEU A 1 269 ? 14.838 0.602 18.477 1.00 91.25 269 LEU A C 1
ATOM 2154 O O . LEU A 1 269 ? 15.075 1.676 19.036 1.00 91.25 269 LEU A O 1
ATOM 2158 N N . MET A 1 270 ? 14.508 -0.493 19.156 1.00 88.31 270 MET A N 1
ATOM 2159 C CA . MET A 1 270 ? 14.489 -0.531 20.609 1.00 88.31 270 MET A CA 1
ATOM 2160 C C . MET A 1 270 ? 15.915 -0.351 21.132 1.00 88.31 270 MET A C 1
ATOM 2162 O O . MET A 1 270 ? 16.805 -1.163 20.866 1.00 88.31 270 MET A O 1
ATOM 2166 N N . ARG A 1 271 ? 16.138 0.715 21.901 1.00 82.62 271 ARG A N 1
ATOM 2167 C CA . ARG A 1 271 ? 17.385 0.933 22.638 1.00 82.62 271 ARG A CA 1
ATOM 2168 C C . ARG A 1 271 ? 17.162 0.582 24.100 1.00 82.62 271 ARG A C 1
ATOM 2170 O O . ARG A 1 271 ? 16.204 1.054 24.710 1.00 82.62 271 ARG A O 1
ATOM 2177 N N . LYS A 1 272 ? 18.068 -0.209 24.680 1.00 70.94 272 LYS A N 1
ATOM 2178 C CA . LYS A 1 272 ? 18.149 -0.331 26.140 1.00 70.94 272 LYS A CA 1
ATOM 2179 C C . LYS A 1 272 ? 18.401 1.073 26.693 1.00 70.94 272 LYS A C 1
ATOM 2181 O O . LYS A 1 272 ? 19.306 1.757 26.209 1.00 70.94 272 LYS A O 1
ATOM 2186 N N . LYS A 1 273 ? 17.593 1.523 27.660 1.00 63.22 273 LYS A N 1
ATOM 2187 C CA . LYS A 1 273 ? 17.900 2.756 28.394 1.00 63.22 273 LYS A CA 1
ATOM 2188 C C . LYS A 1 273 ? 19.308 2.587 28.960 1.00 63.22 273 LYS A C 1
ATOM 2190 O O . LYS A 1 273 ? 19.555 1.630 29.687 1.00 63.22 273 LYS A O 1
ATOM 2195 N N . ARG A 1 274 ? 20.232 3.477 28.593 1.00 51.69 274 ARG A N 1
ATOM 2196 C CA . ARG A 1 274 ? 21.457 3.644 29.373 1.00 51.69 274 ARG A CA 1
ATOM 2197 C C . ARG A 1 274 ? 20.990 4.171 30.719 1.00 51.69 274 ARG A C 1
ATOM 2199 O O . ARG A 1 274 ? 20.502 5.297 30.782 1.00 51.69 274 ARG A O 1
ATOM 2206 N N . THR A 1 275 ? 21.058 3.344 31.753 1.00 46.97 275 THR A N 1
ATOM 2207 C CA . THR A 1 275 ? 21.043 3.835 33.125 1.00 46.97 275 THR A CA 1
ATOM 2208 C C . THR A 1 275 ? 22.223 4.796 33.206 1.00 46.97 275 THR A C 1
ATOM 2210 O O . THR A 1 275 ? 23.367 4.378 33.044 1.00 46.97 275 THR A O 1
ATOM 2213 N N . GLN A 1 276 ? 21.950 6.096 33.287 1.00 44.31 276 GLN A N 1
ATOM 2214 C CA . GLN A 1 276 ? 22.962 7.028 33.752 1.00 44.31 276 GLN A CA 1
ATOM 2215 C C . GLN A 1 276 ? 23.123 6.696 35.230 1.00 44.31 276 GLN A C 1
ATOM 2217 O O . GLN A 1 276 ? 22.217 6.958 36.018 1.00 44.31 276 GLN A O 1
ATOM 2222 N N . GLU A 1 277 ? 24.208 6.006 35.566 1.00 44.09 277 GLU A N 1
ATOM 2223 C CA . GLU A 1 277 ? 24.736 6.045 36.923 1.00 44.09 277 GLU A CA 1
ATOM 2224 C C . GLU A 1 277 ? 25.096 7.514 37.173 1.00 44.09 277 GLU A C 1
ATOM 2226 O O . GLU A 1 277 ? 25.943 8.076 36.473 1.00 44.09 277 GLU A O 1
ATOM 2231 N N . ILE A 1 278 ? 24.315 8.156 38.043 1.00 44.66 278 ILE A N 1
ATOM 2232 C CA . ILE A 1 278 ? 24.624 9.454 38.648 1.00 44.66 278 ILE A CA 1
ATOM 2233 C C . ILE A 1 278 ? 25.413 9.157 39.915 1.00 44.66 278 ILE A C 1
ATOM 2235 O O . ILE A 1 278 ? 24.965 8.245 40.650 1.00 44.66 278 ILE A O 1
#

Nearest PDB structures (foldseek):
  5yw5-assembly1_D  TM=5.469E-01  e=9.820E-04  Francisella tularensis
  6wn8-assembly1_D  TM=5.076E-01  e=2.712E-03  Klebsiella pneumoniae subsp. pneumoniae
  4lza-assembly1_A  TM=5.270E-01  e=7.492E-03  Thermoanaerobacter pseudethanolicus ATCC 33223
  4lza-assembly1_B  TM=5.138E-01  e=9.934E-03  Thermoanaerobacter pseudethanolicus ATCC 33223
  4x44-assembly1_A-2  TM=5.398E-01  e=3.639E-02  Homo sapiens

Solvent-accessible surface area (backbone atoms only — not comparable to full-atom values): 15317 Å² total; per-residue (Å²): 103,62,87,69,73,44,46,63,50,78,46,67,86,83,69,83,95,58,69,56,69,64,50,52,51,53,41,41,39,26,8,32,40,73,47,84,94,44,49,88,92,64,48,36,32,36,27,34,44,59,50,30,31,41,33,34,54,39,47,71,78,68,46,52,85,73,54,53,73,34,66,70,53,50,51,51,50,54,54,51,48,55,54,52,34,41,50,51,24,65,79,38,67,42,28,27,39,45,79,38,55,43,67,61,43,38,53,46,46,46,50,50,49,17,63,75,32,73,38,52,80,58,73,52,86,77,76,61,70,33,76,34,30,40,30,29,50,45,67,51,54,67,98,55,78,50,44,34,34,53,62,52,72,45,64,57,33,50,35,24,42,77,83,67,82,48,68,48,73,45,41,27,90,96,54,63,52,58,67,59,48,50,52,59,56,46,74,67,77,47,36,31,34,36,31,33,44,57,30,52,87,44,63,63,59,65,64,45,48,63,54,36,61,74,64,68,54,49,69,72,36,37,41,20,43,34,31,21,45,60,18,51,51,51,29,54,76,69,73,44,58,70,50,56,63,38,69,37,56,50,60,65,48,76,46,53,48,31,50,75,36,86,94,73,47,60,70,48,67,49,69,80,78,78,78,77,85,124

Mean predicted aligned error: 5.26 Å

Organism: NCBI:txid412755